Protein AF-A0A8J4SHP2-F1 (afdb_monomer_lite)

Secondary structure (DSSP, 8-state):
-HHHHHTSTT-------S-TTGGGBTTT--SPP-EEETTEEETSSBPP-EE--SB---HHHHHHHHHHHHHHT--EEE-BSS---SSTTS----THHHHHHHHHHHHHHT-EEEEE--SGGGHHHHHHH-SEEE--GGGTT-HHHHHHHHHHHHHTT-----EEE--B--S-SSSSSB--TTHHHHHHHHB-S-EEE---SS----TTSSTTTSPPHHHHHHHHHHHHHHGGGGT-B-------GGGSPP----

Structure (mmCIF, N/CA/C/O backbone):
data_AF-A0A8J4SHP2-F1
#
_entry.id   AF-A0A8J4SHP2-F1
#
loop_
_atom_site.group_PDB
_atom_site.id
_atom_site.type_symbol
_atom_site.label_atom_id
_atom_site.label_alt_id
_atom_site.label_comp_id
_atom_site.label_asym_id
_atom_site.label_entity_id
_atom_site.label_seq_id
_atom_site.pdbx_PDB_ins_code
_atom_site.Cartn_x
_atom_site.Cartn_y
_atom_site.Cartn_z
_atom_site.occupancy
_atom_site.B_iso_or_equiv
_atom_site.auth_seq_id
_atom_site.auth_comp_id
_atom_site.auth_asym_id
_atom_site.auth_atom_id
_atom_site.pdbx_PDB_model_num
ATOM 1 N N . MET A 1 1 ? -23.680 20.455 19.752 1.00 65.06 1 MET A N 1
ATOM 2 C CA . MET A 1 1 ? -24.250 19.946 21.025 1.00 65.06 1 MET A CA 1
ATOM 3 C C . MET A 1 1 ? -23.173 19.691 22.081 1.00 65.06 1 MET A C 1
ATOM 5 O O . MET A 1 1 ? -23.161 20.430 23.048 1.00 65.06 1 MET A O 1
ATOM 9 N N . ALA A 1 2 ? -22.231 18.752 21.904 1.00 71.25 2 ALA A N 1
ATOM 10 C CA . ALA A 1 2 ? -21.156 18.515 22.890 1.00 71.25 2 ALA A CA 1
ATOM 11 C C . ALA A 1 2 ? -20.274 19.753 23.165 1.00 71.25 2 ALA A C 1
ATOM 13 O O . ALA A 1 2 ? -19.937 20.036 24.306 1.00 71.25 2 ALA A O 1
ATOM 14 N N . GLU A 1 3 ? -19.956 20.521 22.125 1.00 76.19 3 GLU A N 1
ATOM 15 C CA . GLU A 1 3 ? -19.160 21.751 22.232 1.00 76.19 3 GLU A CA 1
ATOM 16 C C . GLU A 1 3 ? -19.916 22.891 22.929 1.00 76.19 3 GLU A C 1
ATOM 18 O O . GLU A 1 3 ? -19.345 23.635 23.715 1.00 76.19 3 GLU A O 1
ATOM 23 N N . HIS A 1 4 ? -21.235 22.942 22.734 1.00 81.19 4 HIS A N 1
ATOM 24 C CA . HIS A 1 4 ? -22.119 23.877 23.426 1.00 81.19 4 HIS A CA 1
ATOM 25 C C . HIS A 1 4 ? -22.242 23.526 24.920 1.00 81.19 4 HIS A C 1
ATOM 27 O O . HIS A 1 4 ? -22.173 24.404 25.769 1.00 81.19 4 HIS A O 1
ATOM 33 N N . LEU A 1 5 ? -22.336 22.230 25.250 1.00 83.62 5 LEU A N 1
ATOM 34 C CA . LEU A 1 5 ? -22.354 21.732 26.631 1.00 83.62 5 LEU A CA 1
ATOM 35 C C . LEU A 1 5 ? -21.047 22.044 27.378 1.00 83.62 5 LEU A C 1
ATOM 37 O O . LEU A 1 5 ? -21.094 22.372 28.556 1.00 83.62 5 LEU A O 1
ATOM 41 N N . ARG A 1 6 ? -19.890 22.011 26.697 1.00 83.62 6 ARG A N 1
ATOM 42 C CA . ARG A 1 6 ? -18.587 22.382 27.289 1.00 83.62 6 ARG A CA 1
ATOM 43 C C . ARG A 1 6 ? -18.481 23.856 27.677 1.00 83.62 6 ARG A C 1
ATOM 45 O O . ARG A 1 6 ? -17.674 24.194 28.531 1.00 83.62 6 ARG A O 1
ATOM 52 N N . GLN A 1 7 ? -19.263 24.728 27.045 1.00 87.50 7 GLN A N 1
ATOM 53 C CA . GLN A 1 7 ? -19.266 26.165 27.332 1.00 87.50 7 GLN A CA 1
ATOM 54 C C . GLN A 1 7 ? -20.236 26.540 28.463 1.00 87.50 7 GLN A C 1
ATOM 56 O O . GLN A 1 7 ? -20.256 27.690 28.904 1.00 87.50 7 GLN A O 1
ATOM 61 N N . MET A 1 8 ? -21.048 25.594 28.947 1.00 92.50 8 MET A N 1
ATOM 62 C CA . MET A 1 8 ? -22.001 25.851 30.021 1.00 92.50 8 MET A CA 1
ATOM 63 C C . MET A 1 8 ? -21.300 25.921 31.377 1.00 92.50 8 MET A C 1
ATOM 65 O O . MET A 1 8 ? -20.508 25.059 31.756 1.00 92.50 8 MET A O 1
ATOM 69 N N . LYS A 1 9 ? -21.645 26.952 32.147 1.00 87.62 9 LYS A N 1
ATOM 70 C CA . LYS A 1 9 ? -21.131 27.148 33.503 1.00 87.62 9 LYS A CA 1
ATOM 71 C C . LYS A 1 9 ? -21.575 25.978 34.395 1.00 87.62 9 LYS A C 1
ATOM 73 O O . LYS A 1 9 ? -22.768 25.708 34.490 1.00 87.62 9 LYS A O 1
ATOM 78 N N . GLY A 1 10 ? -20.624 25.304 35.044 1.00 89.56 10 GLY A N 1
ATOM 79 C CA . GLY A 1 10 ? -20.878 24.132 35.898 1.00 89.56 10 GLY A CA 1
ATOM 80 C C . GLY A 1 10 ? -20.627 22.776 35.230 1.00 89.56 10 GLY A C 1
ATOM 81 O O . GLY A 1 10 ? -20.752 21.750 35.892 1.00 89.56 10 GLY A O 1
ATOM 82 N N . VAL A 1 11 ? -20.244 22.752 33.950 1.00 88.81 11 VAL A N 1
ATOM 83 C CA . VAL A 1 11 ? -19.805 21.529 33.269 1.00 88.81 11 VAL A CA 1
ATOM 84 C C . VAL A 1 11 ? -18.284 21.426 33.347 1.00 88.81 11 VAL A C 1
ATOM 86 O O . VAL A 1 11 ? -17.576 22.234 32.756 1.00 88.81 11 VAL A O 1
ATOM 89 N N . GLU A 1 12 ? -17.783 20.426 34.072 1.00 86.06 12 GLU A N 1
ATOM 90 C CA . GLU A 1 12 ? -16.342 20.164 34.206 1.00 86.06 12 GLU A CA 1
ATOM 91 C C . GLU A 1 12 ? -15.775 19.430 32.980 1.00 86.06 12 GLU A C 1
ATOM 93 O O . GLU A 1 12 ? -14.703 19.772 32.485 1.00 86.06 12 GLU A O 1
ATOM 98 N N . ASN A 1 13 ? -16.503 18.440 32.445 1.00 82.69 13 ASN A N 1
ATOM 99 C CA . ASN A 1 13 ? -16.084 17.685 31.265 1.00 82.69 13 ASN A CA 1
ATOM 100 C C . ASN A 1 13 ? -17.286 17.142 30.471 1.00 82.69 13 ASN A C 1
ATOM 102 O O . ASN A 1 13 ? -18.337 16.835 31.031 1.00 82.69 13 ASN A O 1
ATOM 106 N N . VAL A 1 14 ? -17.117 16.981 29.156 1.00 81.00 14 VAL A N 1
ATOM 107 C CA . VAL A 1 14 ? -18.090 16.330 28.264 1.00 81.00 14 VAL A CA 1
ATOM 108 C C . VAL A 1 14 ? -17.386 15.216 27.502 1.00 81.00 14 VAL A C 1
ATOM 110 O O . VAL A 1 14 ? -16.550 15.482 26.627 1.00 81.00 14 VAL A O 1
ATOM 113 N N . VAL A 1 15 ? -17.773 13.976 27.807 1.00 74.38 15 VAL A N 1
ATOM 114 C CA . VAL A 1 15 ? -17.295 12.763 27.138 1.00 74.38 15 VAL A CA 1
ATOM 115 C C . VAL A 1 15 ? -18.293 12.368 26.054 1.00 74.38 15 VAL A C 1
ATOM 117 O O . VAL A 1 15 ? -19.469 12.123 26.317 1.00 74.38 15 VAL A O 1
ATOM 120 N N . LYS A 1 16 ? -17.832 12.328 24.805 1.00 65.06 16 LYS A N 1
ATOM 121 C CA . LYS A 1 16 ? -18.656 11.921 23.666 1.00 65.06 16 LYS A CA 1
ATOM 122 C C . LYS A 1 16 ? -18.621 10.393 23.563 1.00 65.06 16 LYS A C 1
ATOM 124 O O . LYS A 1 16 ? -17.573 9.833 23.276 1.00 65.06 16 LYS A O 1
ATOM 129 N N . ILE A 1 17 ? -19.759 9.737 23.796 1.00 65.31 17 ILE A N 1
ATOM 130 C CA . ILE A 1 17 ? -19.872 8.263 23.759 1.00 65.31 17 ILE A CA 1
ATOM 131 C C . ILE A 1 17 ? -19.969 7.736 22.312 1.00 65.31 17 ILE A C 1
ATOM 133 O O . ILE A 1 17 ? -19.661 6.580 22.040 1.00 65.31 17 ILE A O 1
ATOM 137 N N . SER A 1 18 ? -20.370 8.573 21.345 1.00 66.38 18 SER A N 1
ATOM 138 C CA . SER A 1 18 ? -20.497 8.139 19.951 1.00 66.38 18 SER A CA 1
ATOM 139 C C . SER A 1 18 ? -19.146 8.039 19.237 1.00 66.38 18 SER A C 1
ATOM 141 O O . SER A 1 18 ? -18.419 9.028 19.122 1.00 66.38 18 SER A O 1
ATOM 143 N N . LYS A 1 19 ? -18.855 6.854 18.682 1.00 64.75 19 LYS A N 1
ATOM 144 C CA . LYS A 1 19 ? -17.744 6.640 17.744 1.00 64.75 19 LYS A CA 1
ATOM 145 C C . LYS A 1 19 ? -17.943 7.523 16.507 1.00 64.75 19 LYS A C 1
ATOM 147 O O . LYS A 1 19 ? -19.012 7.512 15.894 1.00 64.75 19 LYS A O 1
ATOM 152 N N . SER A 1 20 ? -16.921 8.292 16.135 1.00 68.00 20 SER A N 1
ATOM 153 C CA . SER A 1 20 ? -16.926 9.163 14.948 1.00 68.00 20 SER A CA 1
ATOM 154 C C . SER A 1 20 ? -16.810 8.397 13.622 1.00 68.00 20 SER A C 1
ATOM 156 O O . SER A 1 20 ? -17.013 8.993 12.572 1.00 68.00 20 SER A O 1
ATOM 158 N N . TYR A 1 21 ? -16.535 7.090 13.666 1.00 74.81 21 TYR A N 1
ATOM 159 C CA . TYR A 1 21 ? -16.194 6.236 12.521 1.00 74.81 21 TYR A CA 1
ATOM 160 C C . TYR A 1 21 ? -17.183 5.072 12.317 1.00 74.81 21 TYR A C 1
ATOM 162 O O . TYR A 1 21 ? -16.785 3.963 11.982 1.00 74.81 21 TYR A O 1
ATOM 170 N N . LYS A 1 22 ? -18.488 5.302 12.527 1.00 79.25 22 LYS A N 1
ATOM 171 C CA . LYS A 1 22 ? -19.517 4.239 12.514 1.00 79.25 22 LYS A CA 1
ATOM 172 C C . LYS A 1 22 ? -19.428 3.288 11.315 1.00 79.25 22 LYS A C 1
ATOM 174 O O . LYS A 1 22 ? -19.451 2.087 11.528 1.00 79.25 22 LYS A O 1
ATOM 179 N N . LEU A 1 23 ? -19.300 3.819 10.097 1.00 84.12 23 LEU A N 1
ATOM 180 C CA . LEU A 1 23 ? -19.294 3.016 8.867 1.00 84.12 23 LEU A CA 1
ATOM 181 C C . LEU A 1 23 ? -18.077 2.101 8.728 1.00 84.12 23 LEU A C 1
ATOM 183 O O . LEU A 1 23 ? -18.174 1.117 8.019 1.00 84.12 23 LEU A O 1
ATOM 187 N N . ALA A 1 24 ? -16.965 2.432 9.384 1.00 85.38 24 ALA A N 1
ATOM 188 C CA . ALA A 1 24 ? -15.763 1.608 9.392 1.00 85.38 24 ALA A CA 1
ATOM 189 C C . ALA A 1 24 ? -15.688 0.703 10.634 1.00 85.38 24 ALA A C 1
ATOM 191 O O . ALA A 1 24 ? -14.736 -0.056 10.774 1.00 85.38 24 ALA A O 1
ATOM 192 N N . SER A 1 25 ? -16.625 0.820 11.581 1.00 87.06 25 SER A N 1
ATOM 193 C CA . SER A 1 25 ? -16.577 0.134 12.876 1.00 87.06 25 SER A CA 1
ATOM 194 C C . SER A 1 25 ? -17.194 -1.256 12.795 1.00 87.06 25 SER A C 1
ATOM 196 O O . SER A 1 25 ? -18.280 -1.420 12.237 1.00 87.06 25 SER A O 1
ATOM 198 N N . ARG A 1 26 ? -16.598 -2.225 13.495 1.00 89.38 26 ARG A N 1
ATOM 199 C CA . ARG A 1 26 ? -17.185 -3.568 13.637 1.00 89.38 26 ARG A CA 1
ATOM 200 C C . ARG A 1 26 ? -18.548 -3.582 14.310 1.00 89.38 26 ARG A C 1
ATOM 202 O O . ARG A 1 26 ? -19.400 -4.367 13.927 1.00 89.38 26 ARG A O 1
ATOM 209 N N . ASP A 1 27 ? -18.794 -2.665 15.247 1.00 86.69 27 ASP A N 1
ATOM 210 C CA . ASP A 1 27 ? -20.122 -2.497 15.857 1.00 86.69 27 ASP A CA 1
ATOM 211 C C . ASP A 1 27 ? -21.250 -2.326 14.819 1.00 86.69 27 ASP A C 1
ATOM 213 O O . ASP A 1 27 ? -22.395 -2.665 15.102 1.00 86.69 27 ASP A O 1
ATOM 217 N N . PHE A 1 28 ? -20.942 -1.753 13.649 1.00 83.31 28 PHE A N 1
ATOM 218 C CA . PHE A 1 28 ? -21.906 -1.528 12.572 1.00 83.31 28 PHE A CA 1
ATOM 219 C C . PHE A 1 28 ? -21.784 -2.564 11.447 1.00 83.31 28 PHE A C 1
ATOM 221 O O . PHE A 1 28 ? -22.794 -2.933 10.854 1.00 83.31 28 PHE A O 1
ATOM 228 N N . HIS A 1 29 ? -20.571 -3.047 11.178 1.00 86.81 29 HIS A N 1
ATOM 229 C CA . HIS A 1 29 ? -20.294 -4.096 10.201 1.00 86.81 29 HIS A CA 1
ATOM 230 C C . HIS A 1 29 ? -19.347 -5.142 10.821 1.00 86.81 29 HIS A C 1
ATOM 232 O O . HIS A 1 29 ? -18.129 -4.979 10.745 1.00 86.81 29 HIS A O 1
ATOM 238 N N . PRO A 1 30 ? -19.880 -6.196 11.472 1.00 91.38 30 PRO A N 1
ATOM 239 C CA . PRO A 1 30 ? -19.071 -7.130 12.263 1.00 91.38 30 PRO A CA 1
ATOM 240 C C . PRO A 1 30 ? -18.075 -7.964 11.450 1.00 91.38 30 PRO A C 1
ATOM 242 O O . PRO A 1 30 ? -16.975 -8.237 11.934 1.00 91.38 30 PRO A O 1
ATOM 245 N N . GLU A 1 31 ? -18.459 -8.341 10.230 1.00 93.69 31 GLU A N 1
ATOM 246 C CA . GLU A 1 31 ? -17.688 -9.218 9.343 1.00 93.69 31 GLU A CA 1
ATOM 247 C C . GLU A 1 31 ? -16.521 -8.489 8.682 1.00 93.69 31 GLU A C 1
ATOM 249 O O . GLU A 1 31 ? -16.626 -7.296 8.412 1.00 93.69 31 GLU A O 1
ATOM 254 N N . ASP A 1 32 ? -15.438 -9.205 8.375 1.00 94.25 32 ASP A N 1
ATOM 255 C CA . ASP A 1 32 ? -14.293 -8.654 7.642 1.00 94.25 32 ASP A CA 1
ATOM 256 C C . ASP A 1 32 ? -14.692 -8.200 6.233 1.00 94.25 32 ASP A C 1
ATOM 258 O O . ASP A 1 32 ? -15.386 -8.905 5.498 1.00 94.25 32 ASP A O 1
ATOM 262 N N . THR A 1 33 ? -14.205 -7.032 5.821 1.00 94.19 33 THR A N 1
ATOM 263 C CA . THR A 1 33 ? -14.261 -6.615 4.421 1.00 94.19 33 THR A CA 1
ATOM 264 C C . THR A 1 33 ? -13.129 -7.275 3.650 1.00 94.19 33 THR A C 1
ATOM 266 O O . THR A 1 33 ? -11.964 -7.178 4.030 1.00 94.19 33 THR A O 1
ATOM 269 N N . VAL A 1 34 ? -13.478 -7.887 2.521 1.00 95.25 34 VAL A N 1
ATOM 270 C CA . VAL A 1 34 ? -12.528 -8.365 1.516 1.00 95.25 34 VAL A CA 1
ATOM 271 C C . VAL A 1 34 ? -12.734 -7.547 0.249 1.00 95.25 34 VAL A C 1
ATOM 273 O O . VAL A 1 34 ? -13.850 -7.455 -0.261 1.00 95.25 34 VAL A O 1
ATOM 276 N N . ILE A 1 35 ? -11.664 -6.920 -0.231 1.00 95.31 35 ILE A N 1
ATOM 277 C CA . ILE A 1 35 ? -11.665 -6.089 -1.434 1.00 95.31 35 ILE A CA 1
ATOM 278 C C . ILE A 1 35 ? -11.122 -6.930 -2.588 1.00 95.31 35 ILE A C 1
ATOM 280 O O . ILE A 1 35 ? -9.922 -7.197 -2.642 1.00 95.31 35 ILE A O 1
ATOM 284 N N . SER A 1 36 ? -12.001 -7.327 -3.507 1.00 95.19 36 SER A N 1
ATOM 285 C CA . SER A 1 36 ? -11.642 -8.119 -4.688 1.00 95.19 36 SER A CA 1
ATOM 286 C C . SER A 1 36 ? -11.415 -7.222 -5.906 1.00 95.19 36 SER A C 1
ATOM 288 O O . SER A 1 36 ? -12.341 -6.555 -6.372 1.00 95.19 36 SER A O 1
ATOM 290 N N . ILE A 1 37 ? -10.199 -7.223 -6.456 1.00 95.06 37 ILE A N 1
ATOM 291 C CA . ILE A 1 37 ? -9.827 -6.440 -7.647 1.00 95.06 37 ILE A CA 1
ATOM 292 C C . ILE A 1 37 ? -9.105 -7.362 -8.628 1.00 95.06 37 ILE A C 1
ATOM 294 O O . ILE A 1 37 ? -8.053 -7.903 -8.307 1.00 95.06 37 ILE A O 1
ATOM 298 N N . LYS A 1 38 ? -9.680 -7.565 -9.822 1.00 93.25 38 LYS A N 1
ATOM 299 C CA . LYS A 1 38 ? -9.127 -8.421 -10.898 1.00 93.25 38 LYS A CA 1
ATOM 300 C C . LYS A 1 38 ? -8.595 -9.787 -10.405 1.00 93.25 38 LYS A C 1
ATOM 302 O O . LYS A 1 38 ? -7.584 -10.273 -10.893 1.00 93.25 38 LYS A O 1
ATOM 307 N N . GLY A 1 39 ? -9.283 -10.410 -9.443 1.00 91.81 39 GLY A N 1
ATOM 308 C CA . GLY A 1 39 ? -8.916 -11.723 -8.893 1.00 91.81 39 GLY A CA 1
ATOM 309 C C . GLY A 1 39 ? -7.936 -11.703 -7.712 1.00 91.81 39 GLY A C 1
ATOM 310 O O . GLY A 1 39 ? -7.591 -12.771 -7.219 1.00 91.81 39 GLY A O 1
ATOM 311 N N . VAL A 1 40 ? -7.512 -10.529 -7.237 1.00 96.12 40 VAL A N 1
ATOM 312 C CA . VAL A 1 40 ? -6.735 -10.372 -5.997 1.00 96.12 40 VAL A CA 1
ATOM 313 C C . VAL A 1 40 ? -7.671 -9.961 -4.862 1.00 96.12 40 VAL A C 1
ATOM 315 O O . VAL A 1 40 ? -8.351 -8.939 -4.967 1.00 96.12 40 VAL A O 1
ATOM 318 N N . ASP A 1 41 ? -7.662 -10.727 -3.771 1.00 96.19 41 ASP A N 1
ATOM 319 C CA . ASP A 1 41 ? -8.517 -10.514 -2.600 1.00 96.19 41 ASP A CA 1
ATOM 320 C C . ASP A 1 41 ? -7.729 -9.905 -1.430 1.00 96.19 41 ASP A C 1
ATOM 322 O O . ASP A 1 41 ? -7.016 -10.590 -0.694 1.00 96.19 41 ASP A O 1
ATOM 326 N N . ILE A 1 42 ? -7.879 -8.598 -1.215 1.00 96.94 42 ILE A N 1
ATOM 327 C CA . ILE A 1 42 ? -7.219 -7.872 -0.123 1.00 96.94 42 ILE A CA 1
ATOM 328 C C . ILE A 1 42 ? -8.081 -7.950 1.141 1.00 96.94 42 ILE A C 1
ATOM 330 O O . ILE A 1 42 ? -9.246 -7.563 1.135 1.00 96.94 42 ILE A O 1
ATOM 334 N N . GLY A 1 43 ? -7.495 -8.418 2.246 1.00 94.12 43 GLY A N 1
ATOM 335 C CA . GLY A 1 43 ? -8.193 -8.626 3.526 1.00 94.12 43 GLY A CA 1
ATOM 336 C C . GLY A 1 43 ? -8.607 -10.077 3.784 1.00 94.12 43 GLY A C 1
ATOM 337 O O . GLY A 1 43 ? -8.934 -10.421 4.917 1.00 94.12 43 GLY A O 1
ATOM 338 N N . GLY A 1 44 ? -8.514 -10.948 2.774 1.00 93.38 44 GLY A N 1
ATOM 339 C CA . GLY A 1 44 ? -8.810 -12.377 2.885 1.00 93.38 44 GLY A CA 1
ATOM 340 C C . GLY A 1 44 ? -7.734 -13.197 3.614 1.00 93.38 44 GLY A C 1
ATOM 341 O O . GLY A 1 44 ? -6.890 -12.680 4.351 1.00 93.38 44 GLY A O 1
ATOM 342 N N . LYS A 1 45 ? -7.764 -14.523 3.425 1.00 93.81 45 LYS A N 1
ATOM 343 C CA . LYS A 1 45 ? -6.742 -15.441 3.972 1.00 93.81 45 LYS A CA 1
ATOM 344 C C . LYS A 1 45 ? -5.414 -15.357 3.224 1.00 93.81 45 LYS A C 1
ATOM 346 O O . LYS A 1 45 ? -4.368 -15.603 3.822 1.00 93.81 45 LYS A O 1
ATOM 351 N N . GLU A 1 46 ? -5.459 -15.023 1.941 1.00 95.19 46 GLU A N 1
ATOM 352 C CA . GLU A 1 46 ? -4.267 -14.841 1.130 1.00 95.19 46 GLU A CA 1
ATOM 353 C C . GLU A 1 46 ? -3.573 -13.520 1.477 1.00 95.19 46 GLU A C 1
ATOM 355 O O . GLU A 1 46 ? -4.208 -12.471 1.592 1.00 95.19 46 GLU A O 1
ATOM 360 N N . LEU A 1 47 ? -2.263 -13.584 1.704 1.00 95.94 47 LEU A N 1
ATOM 361 C CA . LEU A 1 47 ? -1.433 -12.411 1.910 1.00 95.94 47 LEU A CA 1
ATOM 362 C C . LEU A 1 47 ? -1.210 -11.723 0.560 1.00 95.94 47 LEU A C 1
ATOM 364 O O . LEU A 1 47 ? -0.720 -12.338 -0.387 1.00 95.94 47 LEU A O 1
ATOM 368 N N . VAL A 1 48 ? -1.538 -10.436 0.496 1.00 97.62 48 VAL A N 1
ATOM 369 C CA . VAL A 1 48 ? -1.272 -9.594 -0.672 1.00 97.62 48 VAL A CA 1
ATOM 370 C C . VAL A 1 48 ? -0.020 -8.777 -0.413 1.00 97.62 48 VAL A C 1
ATOM 372 O O . VAL A 1 48 ? 0.046 -8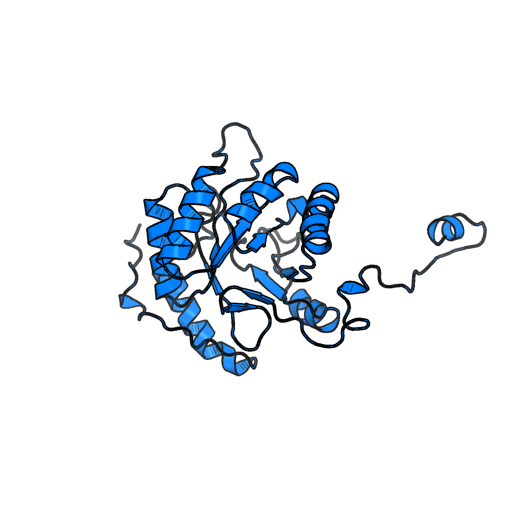.040 0.572 1.00 97.62 48 VAL A O 1
ATOM 375 N N . VAL A 1 49 ? 0.963 -8.898 -1.303 1.00 97.69 49 VAL A N 1
ATOM 376 C CA . VAL A 1 49 ? 2.212 -8.142 -1.230 1.00 97.69 49 VAL A CA 1
ATOM 377 C C . VAL A 1 49 ? 2.279 -7.148 -2.382 1.00 97.69 49 VAL A C 1
ATOM 379 O O . VAL A 1 49 ? 2.038 -7.485 -3.545 1.00 97.69 49 VAL A O 1
ATOM 382 N N . MET A 1 50 ? 2.607 -5.906 -2.031 1.00 97.56 50 MET A N 1
ATOM 383 C CA . MET A 1 50 ? 2.735 -4.787 -2.958 1.00 97.56 50 MET A CA 1
ATOM 384 C C . MET A 1 50 ? 4.209 -4.396 -3.048 1.00 97.56 50 MET A C 1
ATOM 386 O O . MET A 1 50 ? 4.846 -4.165 -2.021 1.00 97.56 50 MET A O 1
ATOM 390 N N . GLY A 1 51 ? 4.754 -4.328 -4.258 1.00 95.94 51 GLY A N 1
ATOM 391 C CA . GLY A 1 51 ? 6.154 -3.987 -4.501 1.00 95.94 51 GLY A CA 1
ATOM 392 C C . GLY A 1 51 ? 6.292 -3.027 -5.674 1.00 95.94 51 GLY A C 1
ATOM 393 O O . GLY A 1 51 ? 5.430 -2.969 -6.545 1.00 95.94 51 GLY A O 1
ATOM 394 N N . GLY A 1 52 ? 7.369 -2.253 -5.703 1.00 94.38 52 GLY A N 1
ATOM 395 C CA . GLY A 1 52 ? 7.665 -1.355 -6.815 1.00 94.38 52 GLY A CA 1
ATOM 396 C C . GLY A 1 52 ? 8.451 -0.120 -6.386 1.00 94.38 52 GLY A C 1
ATOM 397 O O . GLY A 1 52 ? 8.748 0.042 -5.197 1.00 94.38 52 GLY A O 1
ATOM 398 N N . PRO A 1 53 ? 8.845 0.742 -7.336 1.00 91.38 53 PRO A N 1
ATOM 399 C CA . PRO A 1 53 ? 9.749 1.835 -7.036 1.00 91.38 53 PRO A CA 1
ATOM 400 C C . PRO A 1 53 ? 9.071 2.943 -6.232 1.00 91.38 53 PRO A C 1
ATOM 402 O O . PRO A 1 53 ? 7.848 3.121 -6.216 1.00 91.38 53 PRO A O 1
ATOM 405 N N . CYS A 1 54 ? 9.906 3.773 -5.610 1.00 86.31 54 CYS A N 1
ATOM 406 C CA . CYS A 1 54 ? 9.442 5.007 -5.006 1.00 86.31 54 CYS A CA 1
ATOM 407 C C . CYS A 1 54 ? 8.801 5.925 -6.056 1.00 86.31 54 CYS A C 1
ATOM 409 O O . CYS A 1 54 ? 7.669 6.378 -5.866 1.00 86.31 54 CYS A O 1
ATOM 411 N N . ALA A 1 55 ? 9.492 6.186 -7.164 1.00 88.06 55 ALA A N 1
ATOM 412 C CA . ALA A 1 55 ? 9.016 7.014 -8.265 1.00 88.06 55 ALA A CA 1
ATOM 413 C C . ALA A 1 55 ? 9.042 6.237 -9.584 1.00 88.06 55 ALA A C 1
ATOM 415 O O . ALA A 1 55 ? 9.935 5.420 -9.805 1.00 88.06 55 ALA A O 1
ATOM 416 N N . VAL A 1 56 ? 8.078 6.524 -10.458 1.00 90.50 56 VAL A N 1
ATOM 417 C CA . VAL A 1 56 ? 8.113 6.054 -11.848 1.00 90.50 56 VAL A CA 1
ATOM 418 C C . VAL A 1 56 ? 8.975 7.020 -12.655 1.00 90.50 56 VAL A C 1
ATOM 420 O O . VAL A 1 56 ? 8.633 8.198 -12.788 1.00 90.50 56 VAL A O 1
ATOM 423 N N . GLU A 1 57 ? 10.098 6.529 -13.171 1.00 87.44 57 GLU A N 1
ATOM 424 C CA . GLU A 1 57 ? 11.110 7.351 -13.846 1.00 87.44 57 GLU A CA 1
ATOM 425 C C . GLU A 1 57 ? 11.159 7.104 -15.355 1.00 87.44 57 GLU A C 1
ATOM 427 O O . GLU A 1 57 ? 11.405 8.035 -16.119 1.00 87.44 57 GLU A O 1
ATOM 432 N N . SER A 1 58 ? 10.914 5.869 -15.802 1.00 92.00 58 SER A N 1
ATOM 433 C CA . SER A 1 58 ? 10.845 5.528 -17.226 1.00 92.00 58 SER A CA 1
ATOM 434 C C . SER A 1 58 ? 10.044 4.251 -17.476 1.00 92.00 58 SER A C 1
ATOM 436 O O . SER A 1 58 ? 9.894 3.418 -16.580 1.00 92.00 58 SER A O 1
ATOM 438 N N . ALA A 1 59 ? 9.598 4.062 -18.722 1.00 94.81 59 ALA A N 1
ATOM 439 C CA . ALA A 1 59 ? 8.883 2.860 -19.147 1.00 94.81 59 ALA A CA 1
ATOM 440 C C . ALA A 1 59 ? 9.726 1.586 -18.956 1.00 94.81 59 ALA A C 1
ATOM 442 O O . ALA A 1 59 ? 9.215 0.578 -18.483 1.00 94.81 59 ALA A O 1
ATOM 443 N N . ALA A 1 60 ? 11.026 1.645 -19.269 1.00 94.88 60 ALA A N 1
ATOM 444 C CA . ALA A 1 60 ? 11.930 0.507 -19.104 1.00 94.88 60 ALA A CA 1
ATOM 445 C C . ALA A 1 60 ? 12.095 0.121 -17.625 1.00 94.88 60 ALA A C 1
ATOM 447 O O . ALA A 1 60 ? 11.990 -1.052 -17.282 1.00 94.88 60 ALA A O 1
ATOM 448 N N . GLN A 1 61 ? 12.281 1.117 -16.751 1.00 94.12 61 GLN A N 1
ATOM 449 C CA . GLN A 1 61 ? 12.439 0.908 -15.310 1.00 94.12 61 GLN A CA 1
ATOM 450 C C . GLN A 1 61 ? 11.191 0.260 -14.696 1.00 94.12 61 GLN A C 1
ATOM 452 O O . GLN A 1 61 ? 11.302 -0.728 -13.973 1.00 94.12 61 GLN A O 1
ATOM 457 N N . ILE A 1 62 ? 9.998 0.797 -14.967 1.00 96.12 62 ILE A N 1
ATOM 458 C CA . ILE A 1 62 ? 8.774 0.269 -14.354 1.00 96.12 62 ILE A CA 1
ATOM 459 C C . ILE A 1 62 ? 8.380 -1.099 -14.923 1.00 96.12 62 ILE A C 1
ATOM 461 O O . ILE A 1 62 ? 7.892 -1.939 -14.171 1.00 96.12 62 ILE A O 1
ATOM 465 N N . ASP A 1 63 ? 8.635 -1.354 -16.210 1.00 98.12 63 ASP A N 1
ATOM 466 C CA . ASP A 1 63 ? 8.402 -2.657 -16.842 1.00 98.12 63 ASP A CA 1
ATOM 467 C C . ASP A 1 63 ? 9.314 -3.748 -16.269 1.00 98.12 63 ASP A C 1
ATOM 469 O O . ASP A 1 63 ? 8.843 -4.842 -15.952 1.00 98.12 63 ASP A O 1
ATOM 473 N N . GLU A 1 64 ? 10.601 -3.445 -16.085 1.00 96.00 64 GLU A N 1
ATOM 474 C CA . GLU A 1 64 ? 11.554 -4.358 -15.451 1.00 96.00 64 GLU A CA 1
ATOM 475 C C . GLU A 1 64 ? 11.128 -4.677 -14.013 1.00 96.00 64 GLU A C 1
ATOM 477 O O . GLU A 1 64 ? 11.018 -5.847 -13.638 1.00 96.00 64 GLU A O 1
ATOM 482 N N . ILE A 1 65 ? 10.812 -3.649 -13.217 1.00 95.88 65 ILE A N 1
ATOM 483 C CA . ILE A 1 65 ? 10.390 -3.839 -11.825 1.00 95.88 65 ILE A CA 1
ATOM 484 C C . ILE A 1 65 ? 9.074 -4.616 -11.743 1.00 95.88 65 ILE A C 1
ATOM 486 O O . ILE A 1 65 ? 8.947 -5.486 -10.885 1.00 95.88 65 ILE A O 1
ATOM 490 N N . ALA A 1 66 ? 8.111 -4.365 -12.631 1.00 98.19 66 ALA A N 1
ATOM 491 C CA . ALA A 1 66 ? 6.868 -5.130 -12.687 1.00 98.19 66 ALA A CA 1
ATOM 492 C C . ALA A 1 66 ? 7.130 -6.624 -12.934 1.00 98.19 66 ALA A C 1
ATOM 494 O O . ALA A 1 66 ? 6.591 -7.470 -12.218 1.00 98.19 66 ALA A O 1
ATOM 495 N N . GLY A 1 67 ? 8.023 -6.949 -13.873 1.00 97.94 67 GLY A N 1
ATOM 496 C CA . GLY A 1 67 ? 8.449 -8.327 -14.112 1.00 97.94 67 GLY A CA 1
ATOM 497 C C . GLY A 1 67 ? 9.074 -8.972 -12.874 1.00 97.94 67 GLY A C 1
ATOM 498 O O . GLY A 1 67 ? 8.734 -10.103 -12.529 1.00 97.94 67 GLY A O 1
ATOM 499 N N . LEU A 1 68 ? 9.934 -8.242 -12.158 1.00 96.94 68 LEU A N 1
ATOM 500 C CA . LEU A 1 68 ? 10.579 -8.722 -10.931 1.00 96.94 68 LEU A CA 1
ATOM 501 C C . LEU A 1 68 ? 9.582 -8.904 -9.777 1.00 96.94 68 LEU A C 1
ATOM 503 O O . LEU A 1 68 ? 9.630 -9.920 -9.086 1.00 96.94 68 LEU A O 1
ATOM 507 N N . VAL A 1 69 ? 8.643 -7.972 -9.590 1.00 97.56 69 VAL A N 1
ATOM 508 C CA . VAL A 1 69 ? 7.581 -8.077 -8.574 1.00 97.56 69 VAL A CA 1
ATOM 509 C C . VAL A 1 69 ? 6.719 -9.310 -8.833 1.00 97.56 69 VAL A C 1
ATOM 511 O O . VAL A 1 69 ? 6.503 -10.099 -7.911 1.00 97.56 69 VAL A O 1
ATOM 514 N N . LYS A 1 70 ? 6.283 -9.525 -10.082 1.00 97.94 70 LYS A N 1
ATOM 515 C CA . LYS A 1 70 ? 5.505 -10.713 -10.460 1.00 97.94 70 LYS A CA 1
ATOM 516 C C . LYS A 1 70 ? 6.312 -11.993 -10.269 1.00 97.94 70 LYS A C 1
ATOM 518 O O . LYS A 1 70 ? 5.800 -12.946 -9.691 1.00 97.94 70 LYS A O 1
ATOM 523 N N . ALA A 1 71 ? 7.572 -12.013 -10.707 1.00 97.69 71 ALA A N 1
ATOM 524 C CA . ALA A 1 71 ? 8.455 -13.168 -10.557 1.00 97.69 71 ALA A CA 1
ATOM 525 C C . ALA A 1 71 ? 8.695 -13.532 -9.086 1.00 97.69 71 ALA A C 1
ATOM 527 O O . ALA A 1 71 ? 8.841 -14.710 -8.774 1.00 97.69 71 ALA A O 1
ATOM 528 N N . ALA A 1 72 ? 8.720 -12.554 -8.178 1.00 97.25 72 ALA A N 1
ATOM 529 C CA . ALA A 1 72 ? 8.867 -12.793 -6.743 1.00 97.25 72 ALA A CA 1
ATOM 530 C C . ALA A 1 72 ? 7.563 -13.265 -6.071 1.00 97.25 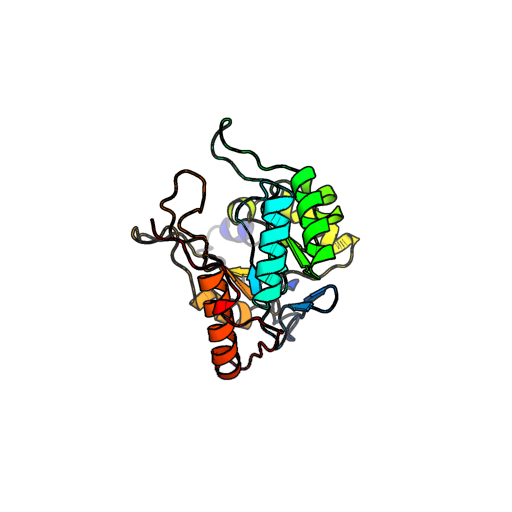72 ALA A C 1
ATOM 532 O O . ALA A 1 72 ? 7.599 -13.701 -4.924 1.00 97.25 72 ALA A O 1
ATOM 533 N N . GLY A 1 73 ? 6.423 -13.199 -6.767 1.00 97.12 73 GLY A N 1
ATOM 534 C CA . GLY A 1 73 ? 5.108 -13.577 -6.247 1.00 97.12 73 GLY A CA 1
ATOM 535 C C . GLY A 1 73 ? 4.283 -12.422 -5.681 1.00 97.12 73 GLY A C 1
ATOM 536 O O . GLY A 1 73 ? 3.285 -12.681 -5.009 1.00 97.12 73 GLY A O 1
ATOM 537 N N . GLY A 1 74 ? 4.684 -11.170 -5.918 1.00 97.62 74 GLY A N 1
ATOM 538 C CA . GLY A 1 74 ? 3.870 -10.000 -5.597 1.00 97.62 74 GLY A CA 1
ATOM 539 C C . GLY A 1 74 ? 2.666 -9.877 -6.532 1.00 97.62 74 GLY A C 1
ATOM 540 O O . GLY A 1 74 ? 2.698 -10.343 -7.672 1.00 97.62 74 GLY A O 1
ATOM 541 N N . GLN A 1 75 ? 1.596 -9.245 -6.048 1.00 98.25 75 GLN A N 1
ATOM 542 C CA . GLN A 1 75 ? 0.330 -9.112 -6.785 1.00 98.25 75 GLN A CA 1
ATOM 543 C C . GLN A 1 75 ? 0.017 -7.667 -7.195 1.00 98.25 75 GLN A C 1
ATOM 545 O O . GLN A 1 75 ? -0.821 -7.435 -8.068 1.00 98.25 75 GLN A O 1
ATOM 550 N N . VAL A 1 76 ? 0.682 -6.691 -6.572 1.00 98.62 76 VAL A N 1
ATOM 551 C CA . VAL A 1 76 ? 0.435 -5.265 -6.807 1.00 98.62 76 VAL A CA 1
ATOM 552 C C . VAL A 1 76 ? 1.749 -4.548 -7.102 1.00 98.62 76 VAL A C 1
ATOM 554 O O . VAL A 1 76 ? 2.691 -4.607 -6.310 1.00 98.62 76 VAL A O 1
ATOM 557 N N . LEU A 1 77 ? 1.786 -3.836 -8.224 1.00 98.50 77 LEU A N 1
ATOM 558 C CA . LEU A 1 77 ? 2.829 -2.902 -8.611 1.00 98.50 77 LEU A CA 1
ATOM 559 C C . LEU A 1 77 ? 2.537 -1.519 -8.023 1.00 98.50 77 LEU A C 1
ATOM 561 O O . LEU A 1 77 ? 1.571 -0.853 -8.401 1.00 98.50 77 LEU A O 1
ATOM 565 N N . ARG A 1 78 ? 3.398 -1.060 -7.120 1.00 97.19 78 ARG A N 1
ATOM 566 C CA . ARG A 1 78 ? 3.340 0.292 -6.561 1.00 97.19 78 ARG A CA 1
ATOM 567 C C . ARG A 1 78 ? 4.287 1.224 -7.301 1.00 97.19 78 ARG A C 1
ATOM 569 O O . ARG A 1 78 ? 5.451 0.892 -7.480 1.00 97.19 78 ARG A O 1
ATOM 576 N N . GLY A 1 79 ? 3.840 2.434 -7.623 1.00 92.62 79 GLY A N 1
ATOM 577 C CA . GLY A 1 79 ? 4.708 3.468 -8.188 1.00 92.62 79 GLY A CA 1
ATOM 578 C C . GLY A 1 79 ? 4.197 4.878 -7.915 1.00 92.62 79 GLY A C 1
ATOM 579 O O . GLY A 1 79 ? 3.002 5.146 -7.984 1.00 92.62 79 GLY A O 1
ATOM 580 N N . GLY A 1 80 ? 5.097 5.806 -7.586 1.00 89.62 80 GLY A N 1
ATOM 581 C CA . GLY A 1 80 ? 4.751 7.221 -7.452 1.00 89.62 80 GLY A CA 1
ATOM 582 C C . GLY A 1 80 ? 4.855 7.954 -8.787 1.00 89.62 80 GLY A C 1
ATOM 583 O O . GLY A 1 80 ? 5.957 8.359 -9.160 1.00 89.62 80 GLY A O 1
ATOM 584 N N . ALA A 1 81 ? 3.730 8.160 -9.475 1.00 88.12 81 ALA A N 1
ATOM 585 C CA . ALA A 1 81 ? 3.670 8.991 -10.686 1.00 88.12 81 ALA A CA 1
ATOM 586 C C . ALA A 1 81 ? 3.777 10.495 -10.368 1.00 88.12 81 ALA A C 1
ATOM 588 O O . ALA A 1 81 ? 4.386 11.268 -11.108 1.00 88.12 81 ALA A O 1
ATOM 589 N N . PHE A 1 82 ? 3.242 10.890 -9.212 1.00 85.12 82 PHE A N 1
ATOM 590 C CA . PHE A 1 82 ? 3.317 12.241 -8.669 1.00 85.12 82 PHE A CA 1
ATOM 591 C C . PHE A 1 82 ? 4.101 12.232 -7.354 1.00 85.12 82 PHE A C 1
ATOM 593 O O . PHE A 1 82 ? 3.925 11.327 -6.533 1.00 85.12 82 PHE A O 1
ATOM 600 N N . LYS A 1 83 ? 4.974 13.225 -7.133 1.00 73.75 83 LYS A N 1
ATOM 601 C CA . LYS A 1 83 ? 5.775 13.311 -5.902 1.00 73.75 83 LYS A CA 1
ATOM 602 C C . LYS A 1 83 ? 5.526 14.596 -5.110 1.00 73.75 83 LYS A C 1
ATOM 604 O O . LYS A 1 83 ? 5.676 15.682 -5.666 1.00 73.75 83 LYS A O 1
ATOM 609 N N . PRO A 1 84 ? 5.241 14.512 -3.793 1.00 62.16 84 PRO A N 1
ATOM 610 C CA . PRO A 1 84 ? 5.087 15.697 -2.962 1.00 62.16 84 PRO A CA 1
ATOM 611 C C . PRO A 1 84 ? 6.484 16.234 -2.642 1.00 62.16 84 PRO A C 1
ATOM 613 O O . PRO A 1 84 ? 7.239 15.600 -1.902 1.00 62.16 84 PRO A O 1
ATOM 616 N N . ARG A 1 85 ? 6.876 17.373 -3.224 1.00 62.97 85 ARG A N 1
ATOM 617 C CA . ARG A 1 85 ? 8.225 17.931 -3.028 1.00 62.97 85 ARG A CA 1
ATOM 618 C C . ARG A 1 85 ? 8.217 19.120 -2.072 1.00 62.97 85 ARG A C 1
ATOM 620 O O . ARG A 1 85 ? 7.325 19.957 -2.082 1.00 62.97 85 ARG A O 1
ATOM 627 N N . THR A 1 86 ? 9.269 19.198 -1.265 1.00 53.50 86 THR A N 1
ATOM 628 C CA . THR A 1 86 ? 9.570 20.301 -0.340 1.00 53.50 86 THR A CA 1
ATOM 629 C C . THR A 1 86 ? 10.230 21.508 -1.022 1.00 53.50 86 THR A C 1
ATOM 631 O O . THR A 1 86 ? 10.414 22.530 -0.370 1.00 53.50 86 THR A O 1
ATOM 634 N N . GLY A 1 87 ? 10.570 21.426 -2.317 1.00 49.56 87 GLY A N 1
ATOM 635 C CA . GLY A 1 87 ? 11.152 22.535 -3.082 1.00 49.56 87 GLY A 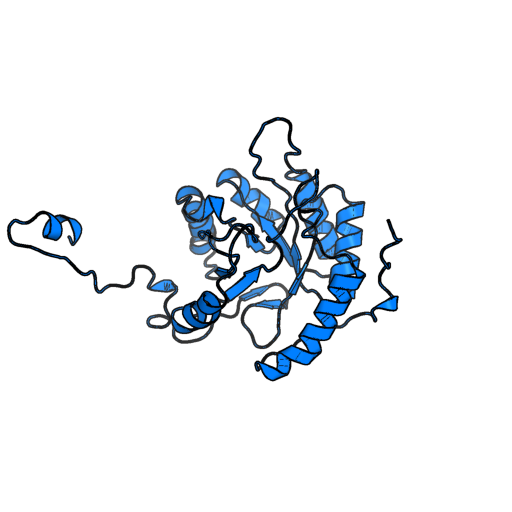CA 1
ATOM 636 C C . GLY A 1 87 ? 10.994 22.392 -4.608 1.00 49.56 87 GLY A C 1
ATOM 637 O O . GLY A 1 87 ? 10.811 21.276 -5.098 1.00 49.56 87 GLY A O 1
ATOM 638 N N . PRO A 1 88 ? 11.081 23.499 -5.371 1.00 59.19 88 PRO A N 1
ATOM 639 C CA . PRO A 1 88 ? 10.732 23.548 -6.800 1.00 59.19 88 PRO A CA 1
ATOM 640 C C . PRO A 1 88 ? 11.727 22.844 -7.741 1.00 59.19 88 PRO A C 1
ATOM 642 O O . PRO A 1 88 ? 11.341 22.420 -8.822 1.00 59.19 88 PRO A O 1
ATOM 645 N N . TYR A 1 89 ? 12.990 22.669 -7.340 1.00 60.06 89 TYR A N 1
ATOM 646 C CA . TYR A 1 89 ? 14.053 22.081 -8.185 1.00 60.06 89 TYR A CA 1
ATOM 647 C C . TYR A 1 89 ? 14.165 20.556 -8.096 1.00 60.06 89 TYR A C 1
ATOM 649 O O . TYR A 1 89 ? 15.048 19.933 -8.674 1.00 60.06 89 TYR A O 1
ATOM 657 N N . SER A 1 90 ? 13.296 19.951 -7.302 1.00 58.41 90 SER A N 1
ATOM 658 C CA . SER A 1 90 ? 13.222 18.513 -7.126 1.00 58.41 90 SER A CA 1
ATOM 659 C C . SER A 1 90 ? 12.488 17.834 -8.290 1.00 58.41 90 SER A C 1
ATOM 661 O O . SER A 1 90 ? 11.583 18.432 -8.863 1.00 58.41 90 SER A O 1
ATOM 663 N N . PHE A 1 91 ? 12.794 16.564 -8.586 1.00 59.00 91 PHE A N 1
ATOM 664 C CA . PHE A 1 91 ? 12.016 15.767 -9.546 1.00 59.00 91 PHE A CA 1
ATOM 665 C C . PHE A 1 91 ? 10.528 15.720 -9.152 1.00 59.00 91 PHE A C 1
ATOM 667 O O . PHE A 1 91 ? 10.180 15.297 -8.048 1.00 59.00 91 PHE A O 1
ATOM 674 N N . GLN A 1 92 ? 9.639 16.169 -10.033 1.00 61.56 92 GLN A N 1
ATOM 675 C CA . GLN A 1 92 ? 8.214 16.333 -9.710 1.00 61.56 92 GLN A CA 1
ATOM 676 C C . GLN A 1 92 ? 7.393 15.043 -9.905 1.00 61.56 92 GLN A C 1
ATOM 678 O O . GLN A 1 92 ? 6.220 14.989 -9.533 1.00 61.56 92 GLN A O 1
ATOM 683 N N . GLY A 1 93 ? 8.026 13.986 -10.423 1.00 65.69 93 GLY A N 1
ATOM 684 C CA . GLY A 1 93 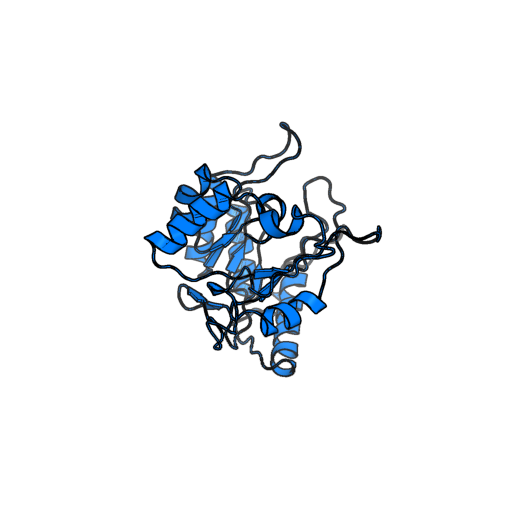? 7.332 12.837 -10.997 1.00 65.69 93 GLY A CA 1
ATOM 685 C C . GLY A 1 93 ? 7.130 13.016 -12.503 1.00 65.69 93 GLY A C 1
ATOM 686 O O . GLY A 1 93 ? 7.205 14.129 -13.024 1.00 65.69 93 GLY A O 1
ATOM 687 N N . THR A 1 94 ? 6.889 11.910 -13.197 1.00 81.75 94 THR A N 1
ATOM 688 C CA . THR A 1 94 ? 6.540 11.864 -14.630 1.00 81.75 94 THR A CA 1
ATOM 689 C C . THR A 1 94 ? 5.075 12.246 -14.886 1.00 81.75 94 THR A C 1
ATOM 691 O O . THR A 1 94 ? 4.666 12.420 -16.032 1.00 81.75 94 THR A O 1
ATOM 694 N N . GLY A 1 95 ? 4.270 12.413 -13.829 1.00 88.19 95 GLY A N 1
ATOM 695 C CA . GLY A 1 95 ? 2.871 12.817 -13.924 1.00 88.19 95 GLY A CA 1
ATOM 696 C C . GLY A 1 95 ? 2.029 11.775 -14.656 1.00 88.19 95 GLY A C 1
ATOM 697 O O . GLY A 1 95 ? 2.157 10.578 -14.409 1.00 88.19 95 GLY A O 1
ATOM 698 N N . VAL A 1 96 ? 1.174 12.226 -15.576 1.00 93.38 96 VAL A N 1
ATOM 699 C CA . VAL A 1 96 ? 0.277 11.343 -16.344 1.00 93.38 96 VAL A CA 1
ATOM 700 C C . VAL A 1 96 ? 1.050 10.316 -17.174 1.00 93.38 96 VAL A C 1
ATOM 702 O O . VAL A 1 96 ? 0.625 9.171 -17.269 1.00 93.38 96 VAL A O 1
ATOM 705 N N . GLU A 1 97 ? 2.218 10.676 -17.709 1.00 93.38 97 GLU A N 1
ATOM 706 C CA . GLU A 1 97 ? 3.051 9.727 -18.456 1.00 93.38 97 GLU A CA 1
ATOM 707 C C . GLU A 1 97 ? 3.485 8.554 -17.564 1.00 93.38 97 GLU A C 1
ATOM 709 O O . GLU A 1 97 ? 3.395 7.399 -17.968 1.00 93.38 97 GLU A O 1
ATOM 714 N N . GLY A 1 98 ? 3.838 8.830 -16.305 1.00 94.88 98 GLY A N 1
ATOM 715 C CA . GLY A 1 98 ? 4.152 7.799 -15.315 1.00 94.88 98 GLY A CA 1
ATOM 716 C C . GLY A 1 98 ? 2.975 6.884 -14.988 1.00 94.88 98 GLY A C 1
ATOM 717 O O . GLY A 1 98 ? 3.168 5.683 -14.806 1.00 94.88 98 GLY A O 1
ATOM 718 N N . LEU A 1 99 ? 1.755 7.432 -14.942 1.00 96.75 99 LEU A N 1
ATOM 719 C CA . LEU A 1 99 ? 0.536 6.635 -14.772 1.00 96.75 99 LEU A CA 1
ATOM 720 C C . LEU A 1 99 ? 0.331 5.670 -15.944 1.00 96.75 99 LEU A C 1
ATOM 722 O O . LEU A 1 99 ? 0.064 4.492 -15.715 1.00 96.75 99 LEU A O 1
ATOM 726 N N . ILE A 1 100 ? 0.501 6.155 -17.178 1.00 97.94 100 ILE A N 1
ATOM 727 C CA . ILE A 1 100 ? 0.374 5.348 -18.400 1.00 97.94 100 ILE A CA 1
ATOM 728 C C . ILE A 1 100 ? 1.407 4.218 -18.391 1.00 97.94 100 ILE A C 1
ATOM 730 O O . ILE A 1 100 ? 1.034 3.052 -18.517 1.00 97.94 100 ILE A O 1
ATOM 734 N N . MET A 1 101 ? 2.685 4.538 -18.155 1.00 97.88 101 MET A N 1
ATOM 735 C CA . MET A 1 101 ? 3.764 3.543 -18.097 1.00 97.88 101 MET A CA 1
ATOM 736 C C . MET A 1 101 ? 3.483 2.457 -17.045 1.00 97.88 101 MET A C 1
ATOM 738 O O . MET A 1 101 ? 3.683 1.269 -17.294 1.00 97.88 101 MET A O 1
ATOM 742 N N . MET A 1 102 ? 2.999 2.855 -15.864 1.00 97.69 102 MET A N 1
ATOM 743 C CA . MET A 1 102 ? 2.670 1.924 -14.785 1.00 97.69 102 MET A CA 1
ATOM 744 C C . MET A 1 102 ? 1.460 1.045 -15.132 1.00 97.69 102 MET A C 1
ATOM 746 O O . MET A 1 102 ? 1.485 -0.151 -14.848 1.00 97.69 102 MET A O 1
ATOM 750 N N . ALA A 1 103 ? 0.424 1.602 -15.765 1.00 98.12 103 ALA A N 1
ATOM 751 C CA . ALA A 1 103 ? -0.748 0.849 -16.214 1.00 98.12 103 ALA A CA 1
ATOM 752 C C . ALA A 1 103 ? -0.386 -0.191 -17.287 1.00 98.12 103 ALA A C 1
ATOM 754 O O . ALA A 1 103 ? -0.842 -1.336 -17.227 1.00 98.12 103 ALA A O 1
ATOM 755 N N . GLU A 1 104 ? 0.466 0.181 -18.244 1.00 98.44 104 GLU A N 1
ATOM 756 C CA . GLU A 1 104 ? 0.977 -0.723 -19.278 1.00 98.44 104 GLU A CA 1
ATOM 757 C C . GLU A 1 104 ? 1.808 -1.861 -18.678 1.00 98.44 104 GLU A C 1
ATOM 759 O O . GLU A 1 104 ? 1.570 -3.028 -19.004 1.00 98.44 104 GLU A O 1
ATOM 764 N N . ALA A 1 105 ? 2.723 -1.545 -17.756 1.00 98.44 105 ALA A N 1
ATOM 765 C CA . ALA A 1 105 ? 3.531 -2.538 -17.052 1.00 98.44 105 ALA A CA 1
ATOM 766 C C . ALA A 1 105 ? 2.663 -3.485 -16.205 1.00 98.44 105 ALA A C 1
ATOM 768 O O . ALA A 1 105 ? 2.796 -4.705 -16.310 1.00 98.44 105 ALA A O 1
ATOM 769 N N . GLY A 1 106 ? 1.719 -2.948 -15.424 1.00 98.31 106 GLY A N 1
ATOM 770 C CA . GLY A 1 106 ? 0.790 -3.750 -14.622 1.00 98.31 106 GLY A CA 1
ATOM 771 C C . GLY A 1 106 ? -0.034 -4.709 -15.481 1.00 98.31 106 GLY A C 1
ATOM 772 O O . GLY A 1 106 ? -0.094 -5.905 -15.204 1.00 98.31 106 GLY A O 1
ATOM 773 N N . LYS A 1 107 ? -0.581 -4.224 -16.602 1.00 98.38 107 LYS A N 1
ATOM 774 C CA . LYS A 1 107 ? -1.313 -5.063 -17.562 1.00 98.38 107 LYS A CA 1
ATOM 775 C C . LYS A 1 107 ? -0.432 -6.150 -18.180 1.00 98.38 107 LYS A C 1
ATOM 777 O O . LYS A 1 107 ? -0.883 -7.283 -18.321 1.00 98.38 107 LYS A O 1
ATOM 782 N N . LYS A 1 108 ? 0.794 -5.811 -18.582 1.00 98.56 108 LYS A N 1
ATOM 783 C CA . LYS A 1 108 ? 1.722 -6.745 -19.236 1.00 98.56 108 LYS A CA 1
ATOM 784 C C . LYS A 1 108 ? 2.138 -7.894 -18.316 1.00 98.56 108 LYS A C 1
ATOM 786 O O . LYS A 1 108 ? 2.267 -9.018 -18.794 1.00 98.56 108 LYS A O 1
ATOM 791 N N . HIS A 1 109 ? 2.327 -7.618 -17.026 1.00 98.19 109 HIS A N 1
ATOM 792 C CA . HIS A 1 109 ? 2.808 -8.597 -16.040 1.00 98.19 109 HIS A CA 1
ATOM 793 C C . HIS A 1 109 ? 1.711 -9.164 -15.136 1.00 98.19 109 HIS A C 1
ATOM 795 O O . HIS A 1 109 ? 2.019 -9.908 -14.207 1.00 98.19 109 HIS A O 1
ATOM 801 N N . ASP A 1 110 ? 0.442 -8.856 -15.417 1.00 97.44 110 ASP A N 1
ATOM 802 C CA . ASP A 1 110 ? -0.706 -9.320 -14.630 1.00 97.44 110 ASP A CA 1
ATOM 803 C C . ASP A 1 110 ? -0.580 -8.924 -13.143 1.00 97.44 110 ASP A C 1
ATOM 805 O O . ASP A 1 110 ? -0.567 -9.757 -12.231 1.00 97.44 110 ASP A O 1
ATOM 809 N N . LEU A 1 111 ? -0.406 -7.620 -12.917 1.00 98.50 111 LEU A N 1
ATOM 810 C CA . LEU A 1 111 ? -0.329 -6.979 -11.607 1.00 98.50 111 LEU A CA 1
ATOM 811 C C . LEU A 1 111 ? -1.384 -5.879 -11.502 1.00 98.50 111 LEU A C 1
ATOM 813 O O . LEU A 1 111 ? -1.618 -5.130 -12.454 1.00 98.50 111 LEU A O 1
ATOM 817 N N . LEU A 1 112 ? -1.968 -5.738 -10.313 1.00 98.62 112 LEU A N 1
ATOM 818 C CA . LEU A 1 112 ? -2.709 -4.526 -9.968 1.00 98.62 112 LEU A CA 1
ATOM 819 C C . LEU A 1 112 ? -1.758 -3.337 -9.864 1.00 98.62 112 LEU A C 1
ATOM 821 O O . LEU A 1 112 ? -0.593 -3.517 -9.519 1.00 98.62 112 LEU A O 1
ATOM 825 N N . THR A 1 113 ? -2.246 -2.120 -10.075 1.00 98.44 113 THR A N 1
ATOM 826 C CA . THR A 1 113 ? -1.441 -0.901 -9.897 1.00 98.44 113 THR A CA 1
ATOM 827 C C . THR A 1 113 ? -1.926 -0.041 -8.731 1.00 98.44 113 THR A C 1
ATOM 829 O O . THR A 1 113 ? -3.124 0.161 -8.536 1.00 98.44 113 THR A O 1
ATOM 832 N N . ILE A 1 114 ? -0.987 0.504 -7.953 1.00 98.06 114 ILE A N 1
ATOM 833 C CA . ILE A 1 114 ? -1.268 1.461 -6.873 1.00 98.06 114 ILE A CA 1
ATOM 834 C C . ILE A 1 114 ? -0.378 2.702 -6.990 1.00 98.06 114 ILE A C 1
ATOM 836 O O . ILE A 1 114 ? 0.850 2.603 -7.062 1.00 98.06 114 ILE A O 1
ATOM 840 N N . THR A 1 115 ? -0.998 3.884 -6.961 1.00 95.75 115 THR A N 1
ATOM 841 C CA . THR A 1 115 ? -0.307 5.186 -6.981 1.00 95.75 115 THR A CA 1
ATOM 842 C C . THR A 1 115 ? -0.888 6.142 -5.950 1.00 95.75 115 THR A C 1
ATOM 844 O O . THR A 1 115 ? -2.070 6.085 -5.611 1.00 95.75 115 THR A O 1
ATOM 847 N N . GLU A 1 116 ? -0.055 7.059 -5.465 1.00 94.56 116 GLU A N 1
ATOM 848 C CA . GLU A 1 116 ? -0.486 8.120 -4.560 1.00 94.56 116 GLU A CA 1
ATOM 849 C C . GLU A 1 116 ? -1.217 9.240 -5.309 1.00 94.56 116 GLU A C 1
ATOM 851 O O . GLU A 1 116 ? -0.763 9.711 -6.354 1.00 94.56 116 GLU A O 1
ATOM 856 N N . VAL A 1 117 ? -2.333 9.694 -4.737 1.00 93.50 117 VAL A N 1
ATOM 857 C CA . VAL A 1 117 ? -3.064 10.888 -5.163 1.00 93.50 117 VAL A CA 1
ATOM 858 C C . VAL A 1 117 ? -2.737 12.024 -4.201 1.00 93.50 117 VAL A C 1
ATOM 860 O O . VAL A 1 117 ? -2.957 11.930 -2.992 1.00 93.50 117 VAL A O 1
ATOM 863 N N . MET A 1 118 ? -2.187 13.111 -4.737 1.00 89.19 118 MET A N 1
ATOM 864 C CA . MET A 1 118 ? -1.680 14.209 -3.910 1.00 89.19 118 MET A CA 1
ATOM 865 C C . MET A 1 118 ? -2.682 15.342 -3.717 1.00 89.19 118 MET A C 1
ATOM 867 O O . MET A 1 118 ? -2.611 16.042 -2.708 1.00 89.19 118 MET A O 1
ATOM 871 N N . THR A 1 119 ? -3.581 15.545 -4.679 1.00 91.31 119 THR A N 1
ATOM 872 C CA . THR A 1 119 ? -4.537 16.655 -4.689 1.00 91.31 119 THR A CA 1
ATOM 873 C C . THR A 1 119 ? -5.864 16.215 -5.323 1.00 91.31 119 THR A C 1
ATOM 875 O O . THR A 1 119 ? -5.872 15.240 -6.084 1.00 91.31 119 THR A O 1
ATOM 878 N N . PRO A 1 120 ? -6.994 16.880 -5.010 1.00 91.62 120 PRO A N 1
ATOM 879 C CA . PRO A 1 120 ? -8.305 16.525 -5.562 1.00 91.62 120 PRO A CA 1
ATOM 880 C C . PRO A 1 120 ? -8.352 16.513 -7.096 1.00 91.62 120 PRO A C 1
ATOM 882 O O . PRO A 1 120 ? -9.083 15.718 -7.681 1.00 91.62 120 PRO A O 1
ATOM 885 N N . GLU A 1 121 ? -7.565 17.368 -7.750 1.00 90.94 121 GLU A N 1
ATOM 886 C CA . GLU A 1 121 ? -7.516 17.510 -9.210 1.00 90.94 121 GLU A CA 1
ATOM 887 C C . GLU A 1 121 ? -6.941 16.270 -9.902 1.00 90.94 121 GLU A C 1
ATOM 889 O O . GLU A 1 121 ? -7.270 16.001 -11.054 1.00 90.94 121 GLU A O 1
ATOM 894 N N . TYR A 1 122 ? -6.099 15.499 -9.208 1.00 92.00 122 TYR A N 1
ATOM 895 C CA . TYR A 1 122 ? -5.489 14.291 -9.763 1.00 92.00 122 TYR A CA 1
ATOM 896 C C . TYR A 1 122 ? -6.313 13.027 -9.526 1.00 92.00 122 TYR A C 1
ATOM 898 O O . TYR A 1 122 ? -5.945 11.974 -10.036 1.00 92.00 122 TYR A O 1
ATOM 906 N N . VAL A 1 123 ? -7.419 13.097 -8.778 1.00 92.50 123 VAL A N 1
ATOM 907 C CA . VAL A 1 123 ? -8.248 11.915 -8.488 1.00 92.50 123 VAL A CA 1
ATOM 908 C C . VAL A 1 123 ? -8.731 11.262 -9.780 1.00 92.50 123 VAL A C 1
ATOM 910 O O . VAL A 1 123 ? -8.520 10.066 -9.961 1.00 92.50 123 VAL A O 1
ATOM 913 N N . ASP A 1 124 ? -9.309 12.050 -10.687 1.00 91.81 124 ASP A N 1
ATOM 914 C CA . ASP A 1 124 ? -9.974 11.526 -11.882 1.00 91.81 124 ASP A CA 1
ATOM 915 C C . ASP A 1 124 ? -8.958 10.875 -12.835 1.00 91.81 124 ASP A C 1
ATOM 917 O O . ASP A 1 124 ? -9.165 9.749 -13.284 1.00 91.81 124 ASP A O 1
ATOM 921 N N . ILE A 1 125 ? -7.813 11.532 -13.062 1.00 93.75 125 ILE A N 1
ATOM 922 C CA . ILE A 1 125 ? -6.755 10.994 -13.925 1.00 93.75 125 ILE A CA 1
ATOM 923 C C . ILE A 1 125 ? -6.041 9.796 -13.289 1.00 93.75 125 ILE A C 1
ATOM 925 O O . ILE A 1 125 ? -5.727 8.837 -13.980 1.00 93.75 125 ILE A O 1
ATOM 929 N N . CYS A 1 126 ? -5.811 9.785 -11.972 1.00 94.69 126 CYS A N 1
ATOM 930 C CA . CYS A 1 126 ? -5.238 8.610 -11.315 1.00 94.69 126 CYS A CA 1
ATOM 931 C C . CYS A 1 126 ? -6.197 7.416 -11.378 1.00 94.69 126 CYS A C 1
ATOM 933 O O . CYS A 1 126 ? -5.743 6.304 -11.624 1.00 94.69 126 CYS A O 1
ATOM 935 N N . ALA A 1 127 ? -7.503 7.637 -11.192 1.00 93.12 127 ALA A N 1
ATOM 936 C CA . ALA A 1 127 ? -8.524 6.589 -11.259 1.00 93.12 127 ALA A CA 1
ATOM 937 C C . ALA A 1 127 ? -8.676 5.979 -12.662 1.00 93.12 127 ALA A C 1
ATOM 939 O O . ALA A 1 127 ? -9.130 4.846 -12.786 1.00 93.12 127 ALA A O 1
ATOM 940 N N . GLU A 1 128 ? -8.308 6.715 -13.713 1.00 94.69 128 GLU A N 1
ATOM 941 C CA . GLU A 1 128 ? -8.318 6.213 -15.091 1.00 94.69 128 GLU A CA 1
ATOM 942 C C . GLU A 1 128 ? -7.247 5.133 -15.327 1.00 94.69 128 GLU A C 1
ATOM 944 O O . GLU A 1 128 ? -7.489 4.175 -16.060 1.00 94.69 128 GLU A O 1
ATOM 949 N N . TYR A 1 129 ? -6.077 5.263 -14.690 1.00 96.56 129 TYR A N 1
ATOM 950 C CA . TYR A 1 129 ? -4.906 4.415 -14.959 1.00 96.56 129 TYR A CA 1
ATOM 951 C C . TYR A 1 129 ? -4.537 3.456 -13.819 1.00 96.56 129 TYR A C 1
ATOM 953 O O . TYR A 1 129 ? -3.849 2.461 -14.063 1.00 96.56 129 TYR A O 1
ATOM 961 N N . ALA A 1 130 ? -4.946 3.743 -12.581 1.00 96.44 130 ALA A N 1
ATOM 962 C CA . ALA A 1 130 ? -4.589 2.952 -11.407 1.00 96.44 130 ALA A CA 1
ATOM 963 C C . ALA A 1 130 ? -5.760 2.120 -10.877 1.00 96.44 130 ALA A C 1
ATOM 965 O O . ALA A 1 130 ? -6.891 2.594 -10.799 1.00 96.44 130 ALA A O 1
ATOM 966 N N . ASP A 1 131 ? -5.464 0.899 -10.429 1.00 96.38 131 ASP A N 1
ATOM 967 C CA . ASP A 1 131 ? -6.451 0.036 -9.771 1.00 96.38 131 ASP A CA 1
ATOM 968 C C . ASP A 1 131 ? -6.752 0.485 -8.334 1.00 96.38 131 ASP A C 1
ATOM 970 O O . ASP A 1 131 ? -7.862 0.304 -7.832 1.00 96.38 131 ASP A O 1
ATOM 974 N N . ILE A 1 132 ? -5.754 1.061 -7.657 1.00 96.62 132 ILE A N 1
ATOM 975 C CA . ILE A 1 132 ? -5.827 1.470 -6.254 1.00 96.62 132 ILE A CA 1
ATOM 976 C C . ILE A 1 132 ? -5.286 2.898 -6.102 1.00 96.62 132 ILE A C 1
ATOM 978 O O . ILE A 1 132 ? -4.173 3.220 -6.528 1.00 96.62 132 ILE A O 1
ATOM 982 N N . LEU A 1 133 ? -6.062 3.749 -5.426 1.00 95.38 133 LEU A N 1
ATOM 983 C CA . LEU A 1 133 ? -5.687 5.126 -5.106 1.00 95.38 133 LEU A CA 1
ATOM 984 C C . LEU A 1 133 ? -5.184 5.221 -3.665 1.00 95.38 133 LEU A C 1
ATOM 986 O O . LEU A 1 133 ? -5.936 5.012 -2.714 1.00 95.38 133 LEU A O 1
ATOM 990 N N . GLN A 1 134 ? -3.912 5.569 -3.495 1.00 95.81 134 GLN A N 1
ATOM 991 C CA . GLN A 1 134 ? -3.299 5.764 -2.186 1.00 95.81 134 GLN A CA 1
ATOM 992 C C . GLN A 1 134 ? -3.422 7.224 -1.732 1.00 95.81 134 GLN A C 1
ATOM 994 O O . GLN A 1 134 ? -3.094 8.150 -2.472 1.00 95.81 134 GLN A O 1
ATOM 999 N N . VAL A 1 135 ? -3.794 7.433 -0.468 1.00 94.50 135 VAL A N 1
ATOM 1000 C CA . VAL A 1 135 ? -3.681 8.734 0.206 1.00 94.50 135 VAL A CA 1
ATOM 1001 C C . VAL A 1 135 ? -2.465 8.705 1.120 1.00 94.50 135 VAL A C 1
ATOM 1003 O O . VAL A 1 135 ? -2.443 7.984 2.115 1.00 94.50 135 VAL A O 1
ATOM 1006 N N . GLY A 1 136 ? -1.438 9.488 0.790 1.00 91.62 136 GLY A N 1
ATOM 1007 C CA . GLY A 1 136 ? -0.249 9.597 1.629 1.00 91.62 136 GLY A CA 1
ATOM 1008 C C . GLY A 1 136 ? -0.541 10.253 2.980 1.00 91.62 136 GLY A C 1
ATOM 1009 O O . GLY A 1 136 ? -1.464 11.054 3.131 1.00 91.62 136 GLY A O 1
ATOM 1010 N N . THR A 1 137 ? 0.307 9.991 3.974 1.00 89.56 137 THR A N 1
ATOM 1011 C CA . THR A 1 137 ? 0.134 10.468 5.362 1.00 89.56 137 THR A CA 1
ATOM 1012 C C . THR A 1 137 ? -0.005 11.984 5.479 1.00 89.56 137 THR A C 1
ATOM 1014 O O . THR A 1 137 ? -0.747 12.475 6.325 1.00 89.56 137 THR A O 1
ATOM 1017 N N . ARG A 1 138 ? 0.666 12.745 4.602 1.00 87.75 138 ARG A N 1
ATOM 1018 C CA . ARG A 1 138 ? 0.568 14.217 4.566 1.00 87.75 138 ARG A CA 1
ATOM 1019 C C . ARG A 1 138 ? -0.835 14.709 4.204 1.00 87.75 138 ARG A C 1
ATOM 1021 O O . ARG A 1 138 ? -1.201 15.813 4.583 1.00 87.75 138 ARG A O 1
ATOM 1028 N N . ASN A 1 139 ? -1.607 13.881 3.507 1.00 91.81 139 ASN A N 1
ATOM 1029 C CA . ASN A 1 139 ? -2.962 14.168 3.063 1.00 91.81 139 ASN A CA 1
ATOM 1030 C C . ASN A 1 139 ? -4.038 13.445 3.886 1.00 91.81 139 ASN A C 1
ATOM 1032 O O . ASN A 1 139 ? -5.220 13.592 3.594 1.00 91.81 139 ASN A O 1
ATOM 1036 N N . MET A 1 140 ? -3.672 12.724 4.952 1.00 90.50 140 MET A N 1
ATOM 1037 C CA . MET A 1 140 ? -4.634 12.010 5.805 1.00 90.50 140 MET A CA 1
ATOM 1038 C C . MET A 1 140 ? -5.660 12.944 6.480 1.00 90.50 140 MET A C 1
ATOM 1040 O O . MET A 1 140 ? -6.720 12.499 6.902 1.00 90.50 140 MET A O 1
ATOM 1044 N N . GLN A 1 141 ? -5.360 14.244 6.575 1.00 89.19 141 GLN A N 1
ATOM 1045 C CA . GLN A 1 141 ? -6.277 15.284 7.065 1.00 89.19 141 GLN A CA 1
ATOM 1046 C C . GLN A 1 141 ? -6.648 16.312 5.985 1.00 89.19 141 GLN A C 1
ATOM 1048 O O . GLN A 1 141 ? -7.221 17.358 6.286 1.00 89.19 141 GLN A O 1
ATOM 1053 N N . ASN A 1 142 ? -6.336 16.030 4.719 1.00 91.50 142 ASN A N 1
ATOM 1054 C CA . ASN A 1 142 ? -6.776 16.847 3.597 1.00 91.50 142 ASN A CA 1
ATOM 1055 C C . ASN A 1 142 ? -8.234 16.492 3.275 1.00 91.50 142 ASN A C 1
ATOM 1057 O O . ASN A 1 142 ? -8.515 15.646 2.427 1.00 91.50 14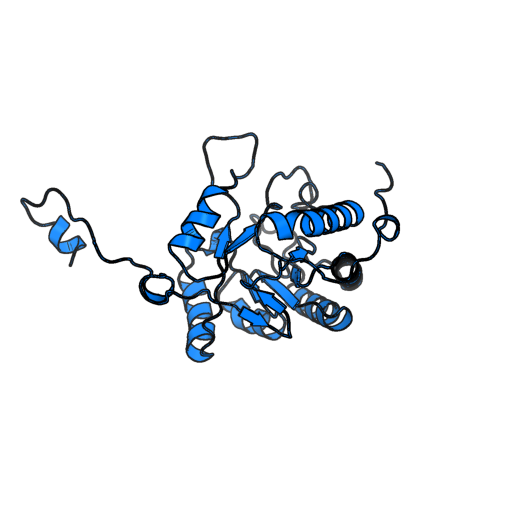2 ASN A O 1
ATOM 1061 N N . PHE A 1 143 ? -9.169 17.102 4.008 1.00 88.06 143 PHE A N 1
ATOM 1062 C CA . PHE A 1 143 ? -10.591 16.771 3.907 1.00 88.06 143 PHE A CA 1
ATOM 1063 C C . PHE A 1 143 ? -11.186 17.041 2.522 1.00 88.06 143 PHE A C 1
ATOM 1065 O O . PHE A 1 143 ? -12.135 16.358 2.149 1.00 88.06 143 PHE A O 1
ATOM 1072 N N . ASP A 1 144 ? -10.623 17.964 1.740 1.00 90.38 144 ASP A N 1
ATOM 1073 C CA . ASP A 1 144 ? -11.060 18.195 0.361 1.00 90.38 144 ASP A CA 1
ATOM 1074 C C . ASP A 1 144 ? -10.695 17.024 -0.553 1.00 90.38 144 ASP A C 1
ATOM 1076 O O . ASP A 1 144 ? -11.550 16.538 -1.296 1.00 90.38 144 ASP A O 1
ATOM 1080 N N . LEU A 1 145 ? -9.466 16.505 -0.444 1.00 91.75 145 LEU A N 1
ATOM 1081 C CA . LEU A 1 145 ? -9.063 15.291 -1.158 1.00 91.75 145 LEU A CA 1
ATOM 1082 C C . LEU A 1 145 ? -9.899 14.092 -0.709 1.00 91.75 145 LEU A C 1
ATOM 1084 O O . LEU A 1 145 ? -10.432 13.365 -1.544 1.00 91.75 145 LEU A O 1
ATOM 1088 N N . LEU A 1 146 ? -10.053 13.908 0.604 1.00 88.62 146 LEU A N 1
ATOM 1089 C CA . LEU A 1 146 ? -10.849 12.811 1.149 1.00 88.62 146 LEU A CA 1
ATOM 1090 C C . LEU A 1 146 ? -12.313 12.899 0.718 1.00 88.62 146 LEU A C 1
ATOM 1092 O O . LEU A 1 146 ? -12.912 11.867 0.450 1.00 88.62 146 LEU A O 1
ATOM 1096 N N . ARG A 1 147 ? -12.891 14.100 0.608 1.00 85.12 147 ARG A N 1
ATOM 1097 C CA . ARG A 1 147 ? -14.258 14.287 0.109 1.00 85.12 147 ARG A CA 1
ATOM 1098 C C . ARG A 1 147 ? -14.366 13.959 -1.376 1.00 85.12 147 ARG A C 1
ATOM 1100 O O . ARG A 1 147 ? -15.309 13.277 -1.746 1.00 85.12 147 ARG A O 1
ATOM 1107 N N . LYS A 1 148 ? -13.414 14.379 -2.213 1.00 87.56 148 LYS A N 1
ATOM 1108 C CA . LYS A 1 148 ? -13.397 14.033 -3.647 1.00 87.56 148 LYS A CA 1
ATOM 1109 C C . LYS A 1 148 ? -13.229 12.521 -3.864 1.00 87.56 148 LYS A C 1
ATOM 1111 O O . LYS A 1 148 ? -13.915 11.938 -4.697 1.00 87.56 148 LYS A O 1
ATOM 1116 N N . LEU A 1 149 ? -12.385 11.865 -3.067 1.00 87.19 149 LEU A N 1
ATOM 1117 C CA . LEU A 1 149 ? -12.277 10.401 -3.046 1.00 87.19 149 LEU A CA 1
ATOM 1118 C C . LEU A 1 149 ? -13.554 9.747 -2.508 1.00 87.19 149 LEU A C 1
ATOM 1120 O O . LEU A 1 149 ? -14.000 8.741 -3.049 1.00 87.19 149 LEU A O 1
ATOM 1124 N N . ALA A 1 150 ? -14.178 10.334 -1.483 1.00 80.00 150 ALA A N 1
ATOM 1125 C CA . ALA A 1 150 ? -15.458 9.880 -0.958 1.00 80.00 150 ALA A CA 1
ATOM 1126 C C . ALA A 1 150 ? -16.584 10.042 -1.985 1.00 80.00 150 ALA A C 1
ATOM 1128 O O . ALA A 1 150 ? -17.466 9.203 -2.027 1.00 80.00 150 ALA A O 1
ATOM 1129 N N . GLU A 1 151 ? -16.564 11.067 -2.837 1.00 73.69 151 GLU A N 1
ATOM 1130 C CA . GLU A 1 151 ? -17.482 11.197 -3.972 1.00 73.69 151 GLU A CA 1
ATOM 1131 C C . GLU A 1 151 ? -17.261 10.066 -4.977 1.00 73.69 151 GLU A C 1
ATOM 1133 O O . GLU A 1 151 ? -18.239 9.485 -5.421 1.00 73.69 151 GLU A O 1
ATOM 1138 N N . TYR A 1 152 ? -16.020 9.666 -5.263 1.00 68.62 152 TYR A N 1
ATOM 1139 C CA . TYR A 1 152 ? -15.743 8.460 -6.058 1.00 68.62 152 TYR A CA 1
ATOM 1140 C C . TYR A 1 152 ? -16.258 7.179 -5.383 1.00 68.62 152 TYR A C 1
ATOM 1142 O O . TYR A 1 152 ? -16.875 6.336 -6.030 1.00 68.62 152 TYR A O 1
ATOM 1150 N N . ILE A 1 153 ? -16.064 7.059 -4.069 1.00 68.06 153 ILE A N 1
ATOM 1151 C CA . ILE A 1 153 ? -16.561 5.950 -3.240 1.00 68.06 153 ILE A CA 1
ATOM 1152 C C . ILE A 1 153 ? -18.099 5.922 -3.204 1.00 68.06 153 ILE A C 1
ATOM 1154 O O . ILE A 1 153 ? -18.699 4.864 -3.337 1.00 68.06 153 ILE A O 1
ATOM 1158 N N . LEU A 1 154 ? -18.768 7.066 -3.059 1.00 57.75 154 LEU A N 1
ATOM 1159 C CA . LEU A 1 154 ? -20.222 7.167 -2.899 1.00 57.75 154 LEU A CA 1
ATOM 1160 C C . LEU A 1 154 ? -20.957 7.177 -4.243 1.00 57.75 154 LEU A C 1
ATOM 1162 O O . LEU A 1 154 ? -21.934 6.451 -4.397 1.00 57.75 154 LEU A O 1
ATOM 1166 N N . ALA A 1 155 ? -20.494 7.961 -5.220 1.00 54.12 155 ALA A N 1
ATOM 1167 C CA . ALA A 1 155 ? -21.061 8.006 -6.569 1.00 54.12 155 ALA A CA 1
ATOM 1168 C C . ALA A 1 155 ? -20.774 6.715 -7.346 1.00 54.12 155 ALA A C 1
ATOM 1170 O O . ALA A 1 155 ? -21.596 6.302 -8.160 1.00 54.12 155 ALA A O 1
ATOM 1171 N N . GLY A 1 156 ? -19.643 6.059 -7.066 1.00 52.41 156 GLY A N 1
ATOM 1172 C CA . GLY A 1 156 ? -19.313 4.738 -7.599 1.00 52.41 156 GLY A CA 1
ATOM 1173 C C . GLY A 1 156 ? -19.886 3.569 -6.792 1.00 52.41 156 GLY A C 1
ATOM 1174 O O . GLY A 1 156 ? -19.760 2.431 -7.231 1.00 52.41 156 GLY A O 1
ATOM 1175 N N . GLY A 1 157 ? -20.484 3.814 -5.616 1.00 55.56 157 GLY A N 1
ATOM 1176 C CA . GLY A 1 157 ? -20.948 2.753 -4.714 1.00 55.56 157 GLY A CA 1
ATOM 1177 C C . GLY A 1 157 ? -19.835 1.788 -4.285 1.00 55.56 157 GLY A C 1
ATOM 1178 O O . GLY A 1 157 ? -20.102 0.610 -4.074 1.00 55.56 157 GLY A O 1
ATOM 1179 N N . ASN A 1 158 ? -18.593 2.269 -4.206 1.00 64.12 158 ASN A N 1
ATOM 1180 C CA . ASN A 1 158 ? -17.382 1.501 -3.963 1.00 64.12 158 ASN A CA 1
ATOM 1181 C C . ASN A 1 158 ? -16.956 1.591 -2.481 1.00 64.12 158 ASN A C 1
ATOM 1183 O O . ASN A 1 158 ? -16.191 2.489 -2.132 1.00 64.12 158 ASN A O 1
ATOM 1187 N N . PRO A 1 159 ? -17.392 0.673 -1.595 1.00 73.12 159 PRO A N 1
ATOM 1188 C CA . PRO A 1 159 ? -17.043 0.687 -0.171 1.00 73.12 159 PRO A CA 1
ATOM 1189 C C . PRO A 1 159 ? -15.589 0.265 0.111 1.00 73.12 159 PRO A C 1
ATOM 1191 O O . PRO A 1 159 ? -15.221 0.084 1.272 1.00 73.12 159 PRO A O 1
ATOM 1194 N N . ASN A 1 160 ? -14.766 0.066 -0.924 1.00 88.44 160 ASN A N 1
ATOM 1195 C CA . ASN A 1 160 ? -13.462 -0.573 -0.811 1.00 88.44 160 ASN A CA 1
ATOM 1196 C C . ASN A 1 160 ? -12.406 0.399 -0.284 1.00 88.44 160 ASN A C 1
ATOM 1198 O O . ASN A 1 160 ? -11.661 1.027 -1.036 1.00 88.44 160 ASN A O 1
ATOM 1202 N N . VAL A 1 161 ? -12.340 0.494 1.039 1.00 91.00 161 VAL A N 1
ATOM 1203 C CA . VAL A 1 161 ? -11.314 1.234 1.771 1.00 91.00 161 VAL A CA 1
ATOM 1204 C C . VAL A 1 161 ? -10.453 0.247 2.545 1.00 91.00 161 VAL A C 1
ATOM 1206 O O . VAL A 1 161 ? -10.962 -0.654 3.204 1.00 91.00 161 VAL A O 1
ATOM 1209 N N . MET A 1 162 ? -9.141 0.447 2.506 1.00 94.88 162 MET A N 1
ATOM 1210 C CA . MET A 1 162 ? -8.189 -0.243 3.373 1.00 94.88 162 MET A CA 1
ATOM 1211 C C . MET A 1 162 ? -7.334 0.777 4.120 1.00 94.88 162 MET A C 1
ATOM 1213 O O . MET A 1 162 ? -7.120 1.897 3.653 1.00 94.88 162 MET A O 1
ATOM 1217 N N . LEU A 1 163 ? -6.867 0.389 5.299 1.00 95.56 163 LEU A N 1
ATOM 1218 C CA . LEU A 1 163 ? -6.002 1.191 6.155 1.00 95.56 163 LEU A CA 1
ATOM 1219 C C . LEU A 1 163 ? -4.548 0.770 5.948 1.00 95.56 163 LEU A C 1
ATOM 1221 O O . LEU A 1 163 ? -4.280 -0.383 5.625 1.00 95.56 163 LEU A O 1
ATOM 1225 N N . CYS A 1 164 ? -3.607 1.688 6.159 1.00 96.12 164 CYS A N 1
ATOM 1226 C CA . CYS A 1 164 ? -2.180 1.391 6.088 1.00 96.12 164 CYS A CA 1
ATOM 1227 C C . CYS A 1 164 ? -1.455 1.977 7.304 1.00 96.12 164 CYS A C 1
ATOM 1229 O O . CYS A 1 164 ? -1.462 3.193 7.503 1.00 96.12 164 CYS A O 1
ATOM 1231 N N . GLU A 1 165 ? -0.845 1.109 8.109 1.00 94.75 165 GLU A N 1
ATOM 1232 C CA . GLU A 1 165 ? 0.069 1.486 9.186 1.00 94.75 165 GLU A CA 1
ATOM 1233 C C . GLU A 1 165 ? 1.474 1.693 8.615 1.00 94.75 165 GLU A C 1
ATOM 1235 O O . GLU A 1 165 ? 2.012 0.820 7.934 1.00 94.75 165 GLU A O 1
ATOM 1240 N N . ARG A 1 166 ? 2.066 2.857 8.892 1.00 92.88 166 ARG A N 1
ATOM 1241 C CA . ARG A 1 166 ? 3.329 3.302 8.270 1.00 92.88 166 ARG A CA 1
ATOM 1242 C C . ARG A 1 166 ? 4.265 4.052 9.227 1.00 92.88 166 ARG A C 1
ATOM 1244 O O . ARG A 1 166 ? 5.172 4.775 8.805 1.00 92.88 166 ARG A O 1
ATOM 1251 N N . GLY A 1 167 ? 4.001 3.944 10.522 1.00 90.81 167 GLY A N 1
ATOM 1252 C CA . GLY A 1 167 ? 4.742 4.572 11.601 1.00 90.81 167 GLY A CA 1
ATOM 1253 C C . GLY A 1 167 ? 4.273 5.972 11.978 1.00 90.81 167 GLY A C 1
ATOM 1254 O O . GLY A 1 167 ? 3.788 6.761 11.159 1.00 90.81 167 GLY A O 1
ATOM 1255 N N . ILE A 1 168 ? 4.499 6.286 13.250 1.00 92.25 168 ILE A N 1
ATOM 1256 C CA . ILE A 1 168 ? 4.189 7.555 13.905 1.00 92.25 168 ILE A CA 1
ATOM 1257 C C . ILE A 1 168 ? 5.469 8.305 14.278 1.00 92.25 168 ILE A C 1
ATOM 1259 O O . ILE A 1 168 ? 6.539 7.721 14.452 1.00 92.25 168 ILE A O 1
ATOM 1263 N N . ARG A 1 169 ? 5.370 9.628 14.434 1.00 90.88 169 ARG A N 1
ATOM 1264 C CA . ARG A 1 169 ? 6.479 10.414 14.987 1.00 90.88 169 ARG A CA 1
ATOM 1265 C C . ARG A 1 169 ? 6.517 10.255 16.498 1.00 90.88 169 ARG A C 1
ATOM 1267 O O . ARG A 1 169 ? 5.499 10.436 17.161 1.00 90.88 169 ARG A O 1
ATOM 1274 N N . THR A 1 170 ? 7.700 9.979 17.025 1.00 91.00 170 THR A N 1
ATOM 1275 C CA . THR A 1 170 ? 7.960 9.858 18.461 1.00 91.00 170 THR A CA 1
ATOM 1276 C C . THR A 1 170 ? 9.155 10.742 18.837 1.00 91.00 170 THR A C 1
ATOM 1278 O O . THR A 1 170 ? 9.595 11.570 18.038 1.00 91.00 170 THR A O 1
ATOM 1281 N N . PHE A 1 171 ? 9.653 10.615 20.067 1.00 93.31 171 PHE A N 1
ATOM 1282 C CA . PHE A 1 171 ? 10.904 11.252 20.490 1.00 93.31 171 PHE A CA 1
ATOM 1283 C C . PHE A 1 171 ? 12.154 10.495 20.006 1.00 93.31 171 PHE A C 1
ATOM 1285 O O . PHE A 1 171 ? 13.262 10.997 20.184 1.00 93.31 171 PHE A O 1
ATOM 1292 N N . GLU A 1 172 ? 11.991 9.291 19.446 1.00 87.94 172 GLU A N 1
ATOM 1293 C CA . GLU A 1 172 ? 13.093 8.490 18.912 1.00 87.94 172 GLU A CA 1
ATOM 1294 C C . GLU A 1 172 ? 13.722 9.184 17.696 1.00 87.94 172 GLU A C 1
ATOM 1296 O O . GLU A 1 172 ? 13.030 9.776 16.868 1.00 87.94 172 GLU A O 1
ATOM 1301 N N . SER A 1 173 ? 15.046 9.100 17.597 1.00 85.94 173 SER A N 1
ATOM 1302 C CA . SER A 1 173 ? 15.851 9.717 16.536 1.00 85.94 173 SER A CA 1
ATOM 1303 C C . SER A 1 173 ? 16.569 8.702 15.644 1.00 85.94 173 SER A C 1
ATOM 1305 O O . SER A 1 173 ? 17.046 9.072 14.574 1.00 85.94 173 SER A O 1
ATOM 1307 N N . TYR A 1 174 ? 16.633 7.432 16.054 1.00 83.56 174 TYR A N 1
ATOM 1308 C CA . TYR A 1 174 ? 17.249 6.350 15.288 1.00 83.56 174 TYR A CA 1
ATOM 1309 C C . TYR A 1 174 ? 16.434 5.966 14.043 1.00 83.56 174 TYR A C 1
ATOM 1311 O O . TYR A 1 174 ? 16.997 5.583 13.022 1.00 83.56 174 TYR A O 1
ATOM 1319 N N . THR A 1 175 ? 15.109 6.108 14.116 1.00 78.31 175 THR A N 1
ATOM 1320 C CA . THR A 1 175 ? 14.155 5.828 13.030 1.00 78.31 175 THR A CA 1
ATOM 1321 C C . THR A 1 175 ? 13.467 7.111 12.575 1.00 78.31 175 THR A C 1
ATOM 1323 O O . THR A 1 175 ? 13.169 7.974 13.403 1.00 78.31 175 THR A O 1
ATOM 1326 N N . ARG A 1 176 ? 13.120 7.238 11.287 1.00 76.00 176 ARG A N 1
ATOM 1327 C CA . ARG A 1 176 ? 12.365 8.398 10.765 1.00 76.00 176 ARG A CA 1
ATOM 1328 C C . ARG A 1 176 ? 10.968 8.477 11.380 1.00 76.00 176 ARG A C 1
ATOM 1330 O O . ARG A 1 176 ? 10.473 9.568 11.655 1.00 76.00 176 ARG A O 1
ATOM 1337 N N . ASN A 1 177 ? 10.317 7.325 11.520 1.00 86.56 177 ASN A N 1
ATOM 1338 C CA . ASN A 1 177 ? 9.057 7.145 12.235 1.00 86.56 177 ASN A CA 1
ATOM 1339 C C . ASN A 1 177 ? 9.135 5.809 12.971 1.00 86.56 177 ASN A C 1
ATOM 1341 O O . ASN A 1 177 ? 9.712 4.863 12.454 1.00 86.56 177 ASN A O 1
ATOM 1345 N N . THR A 1 178 ? 8.518 5.710 14.139 1.00 88.94 178 THR A N 1
ATOM 1346 C CA . THR A 1 178 ? 8.408 4.442 14.861 1.00 88.94 178 THR A CA 1
ATOM 1347 C C . THR A 1 178 ? 7.187 3.690 14.344 1.00 88.94 178 THR A C 1
ATOM 1349 O O . THR A 1 178 ? 6.075 4.208 14.449 1.00 88.94 178 THR A O 1
ATOM 1352 N N . LEU A 1 179 ? 7.377 2.494 13.780 1.00 91.06 179 LEU A N 1
ATOM 1353 C CA . LEU A 1 179 ? 6.273 1.631 13.344 1.00 91.06 179 LEU A CA 1
ATOM 1354 C C . LEU A 1 179 ? 5.428 1.192 14.547 1.00 91.06 179 LEU A C 1
ATOM 1356 O O . LEU A 1 179 ? 5.950 0.563 15.469 1.00 91.06 179 LEU A O 1
ATOM 1360 N N . ASP A 1 180 ? 4.126 1.482 14.532 1.00 93.50 180 ASP A N 1
ATOM 1361 C CA . ASP A 1 180 ? 3.224 1.041 15.595 1.00 93.50 180 ASP A CA 1
ATOM 1362 C C . ASP A 1 180 ? 2.609 -0.318 15.242 1.00 93.50 180 ASP A C 1
ATOM 1364 O O . ASP A 1 180 ? 1.480 -0.426 14.766 1.00 93.50 180 ASP A O 1
ATOM 1368 N N . LEU A 1 181 ? 3.357 -1.393 15.504 1.00 91.94 181 LEU A N 1
ATOM 1369 C CA . LEU A 1 181 ? 2.868 -2.760 15.289 1.00 91.94 181 LEU A CA 1
ATOM 1370 C C . LEU A 1 181 ? 1.592 -3.069 16.086 1.00 91.94 181 LEU A C 1
ATOM 1372 O O . LEU A 1 181 ? 0.815 -3.931 15.677 1.00 91.94 181 LEU A O 1
ATOM 1376 N N . SER A 1 182 ? 1.359 -2.379 17.208 1.00 95.19 182 SER A N 1
ATOM 1377 C CA . SER A 1 182 ? 0.165 -2.582 18.031 1.00 95.19 182 SER A CA 1
ATOM 1378 C C . SER A 1 182 ? -1.094 -1.994 17.392 1.00 95.19 182 SER A C 1
ATOM 1380 O O . SER A 1 182 ? -2.192 -2.507 17.622 1.00 95.19 182 SER A O 1
ATOM 1382 N N . ALA A 1 183 ? -0.946 -0.990 16.521 1.00 93.94 183 ALA A N 1
ATOM 1383 C CA . ALA A 1 183 ? -2.060 -0.399 15.791 1.00 93.94 183 ALA A CA 1
ATOM 1384 C C . ALA A 1 183 ? -2.762 -1.419 14.887 1.00 93.94 183 ALA A C 1
ATOM 1386 O O . ALA A 1 183 ? -3.980 -1.366 14.758 1.00 93.94 183 ALA A O 1
ATOM 1387 N N . ILE A 1 184 ? -2.039 -2.383 14.306 1.00 93.75 184 ILE A N 1
ATOM 1388 C CA . ILE A 1 184 ? -2.614 -3.377 13.385 1.00 93.75 184 ILE A CA 1
ATOM 1389 C C . ILE A 1 184 ? -3.702 -4.234 14.064 1.00 93.75 184 ILE A C 1
ATOM 1391 O O . ILE A 1 184 ? -4.850 -4.168 13.616 1.00 93.75 184 ILE A O 1
ATOM 1395 N N . PRO A 1 185 ? -3.426 -5.000 15.143 1.00 94.31 185 PRO A N 1
ATOM 1396 C CA . PRO A 1 185 ? -4.459 -5.789 15.815 1.00 94.31 185 PRO A CA 1
ATOM 1397 C C . PRO A 1 185 ? -5.532 -4.913 16.475 1.00 94.31 185 PRO A C 1
ATOM 1399 O O . PRO A 1 185 ? -6.694 -5.314 16.545 1.00 94.31 185 PRO A O 1
ATOM 1402 N N . VAL A 1 186 ? -5.192 -3.695 16.916 1.00 95.50 186 VAL A N 1
ATOM 1403 C CA . VAL A 1 186 ? -6.183 -2.747 17.452 1.00 95.50 186 VAL A CA 1
ATOM 1404 C C . VAL A 1 186 ? -7.166 -2.327 16.360 1.00 95.50 186 VAL A C 1
ATOM 1406 O O . VAL A 1 186 ? -8.376 -2.442 16.558 1.00 95.50 186 VAL A O 1
ATOM 1409 N N . LEU A 1 187 ? -6.679 -1.904 15.194 1.00 94.19 187 LEU A N 1
ATOM 1410 C CA . LEU A 1 187 ? -7.512 -1.541 14.049 1.00 94.19 187 LEU A CA 1
ATOM 1411 C C . LEU A 1 187 ? -8.344 -2.729 13.577 1.00 94.19 187 LEU A C 1
ATOM 1413 O O . LEU A 1 187 ? -9.542 -2.567 13.386 1.00 94.19 187 LEU A O 1
ATOM 1417 N N . GLN A 1 188 ? -7.755 -3.923 13.490 1.00 92.69 188 GLN A N 1
ATOM 1418 C CA . GLN A 1 188 ? -8.487 -5.148 13.162 1.00 92.69 188 GLN A CA 1
ATOM 1419 C C . GLN A 1 188 ? -9.575 -5.479 14.188 1.00 92.69 188 GLN A C 1
ATOM 1421 O O . GLN A 1 188 ? -10.584 -6.058 13.808 1.00 92.69 188 GLN A O 1
ATOM 1426 N N . SER A 1 189 ? -9.422 -5.116 15.466 1.00 93.44 189 SER A N 1
ATOM 1427 C CA . SER A 1 189 ? -10.458 -5.332 16.490 1.00 93.44 189 SER A CA 1
ATOM 1428 C C . SER A 1 189 ? -11.586 -4.292 16.443 1.00 93.44 189 SER A C 1
ATOM 1430 O O . SER A 1 189 ? -12.728 -4.588 16.790 1.00 93.44 189 SER A O 1
ATOM 1432 N N . LEU A 1 190 ? -11.280 -3.067 16.004 1.00 92.44 190 LEU A N 1
ATOM 1433 C CA . LEU A 1 190 ? -12.219 -1.942 15.976 1.00 92.44 190 LEU A CA 1
ATOM 1434 C C . LEU A 1 190 ? -12.932 -1.792 14.632 1.00 92.44 190 LEU A C 1
ATOM 1436 O O . LEU A 1 190 ? -14.070 -1.318 14.592 1.00 92.44 190 LEU A O 1
ATOM 1440 N N . SER A 1 191 ? -12.265 -2.171 13.547 1.00 92.81 191 SER A N 1
ATOM 1441 C CA . SER A 1 191 ? -12.685 -1.982 12.166 1.00 92.81 191 SER A CA 1
ATOM 1442 C C . SER A 1 191 ? -12.688 -3.298 11.400 1.00 92.81 191 SER A C 1
ATOM 1444 O O . SER A 1 191 ? -11.884 -4.187 11.662 1.00 92.81 191 SER A O 1
ATOM 1446 N N . HIS A 1 192 ? -13.613 -3.403 10.452 1.00 93.25 192 HIS A N 1
ATOM 1447 C CA . HIS A 1 192 ? -13.689 -4.515 9.508 1.00 93.25 192 HIS A CA 1
ATOM 1448 C C . HIS A 1 192 ? -12.827 -4.306 8.256 1.00 93.25 192 HIS A C 1
ATOM 1450 O O . HIS A 1 192 ? -12.717 -5.212 7.434 1.00 93.25 192 HIS A O 1
ATOM 1456 N N . LEU A 1 193 ? -12.251 -3.114 8.072 1.00 95.19 193 LEU A N 1
ATOM 1457 C CA . LEU A 1 193 ? -11.469 -2.793 6.883 1.00 95.19 193 LEU A CA 1
ATOM 1458 C C . LEU A 1 193 ? -10.131 -3.553 6.885 1.00 95.19 193 LEU A C 1
ATOM 1460 O O . LEU A 1 193 ? -9.528 -3.714 7.953 1.00 95.19 193 LEU A O 1
ATOM 1464 N N . PRO A 1 194 ? -9.612 -3.966 5.712 1.00 96.25 194 PRO A N 1
ATOM 1465 C CA . PRO A 1 194 ? -8.267 -4.517 5.615 1.00 96.25 194 PRO A CA 1
ATOM 1466 C C . PRO A 1 194 ? -7.224 -3.539 6.163 1.00 96.25 194 PRO A C 1
ATOM 1468 O O . PRO A 1 194 ? -7.318 -2.330 5.938 1.00 96.25 194 PRO A O 1
ATOM 1471 N N . VAL A 1 195 ? -6.209 -4.067 6.849 1.00 95.62 195 VAL A N 1
ATOM 1472 C CA . VAL A 1 195 ? -5.089 -3.284 7.389 1.00 95.62 195 VAL A CA 1
ATOM 1473 C C . VAL A 1 195 ? -3.792 -3.770 6.751 1.00 95.62 195 VAL A C 1
ATOM 1475 O O . VAL A 1 195 ? -3.424 -4.935 6.891 1.00 95.62 195 VAL A O 1
ATOM 1478 N N . ILE A 1 196 ? -3.118 -2.866 6.049 1.00 95.31 196 ILE A N 1
ATOM 1479 C CA . ILE A 1 196 ? -1.822 -3.051 5.399 1.00 95.31 196 ILE A CA 1
ATOM 1480 C C . ILE A 1 196 ? -0.728 -2.474 6.305 1.00 95.31 196 ILE A C 1
ATOM 1482 O O . ILE A 1 196 ? -0.976 -1.542 7.070 1.00 95.31 196 ILE A O 1
ATOM 1486 N N . SER A 1 197 ? 0.482 -3.020 6.223 1.00 93.88 197 SER A N 1
ATOM 1487 C CA . SER A 1 197 ? 1.670 -2.458 6.866 1.00 93.88 197 SER A CA 1
ATOM 1488 C C . SER A 1 197 ? 2.672 -2.043 5.797 1.00 93.88 197 SER A C 1
ATOM 1490 O O . SER A 1 197 ? 2.947 -2.815 4.880 1.00 93.88 197 SER A O 1
ATOM 1492 N N . ASP A 1 198 ? 3.207 -0.832 5.919 1.00 92.19 198 ASP A N 1
ATOM 1493 C CA . ASP A 1 198 ? 4.284 -0.311 5.082 1.00 92.19 198 ASP A CA 1
ATOM 1494 C C . ASP A 1 198 ? 5.589 -0.276 5.896 1.00 92.19 198 ASP A C 1
ATOM 1496 O O . ASP A 1 198 ? 5.800 0.652 6.686 1.00 92.19 198 ASP A O 1
ATOM 1500 N N . PRO A 1 199 ? 6.462 -1.289 5.739 1.00 83.94 199 PRO A N 1
ATOM 1501 C CA . PRO A 1 199 ? 7.727 -1.365 6.461 1.00 83.94 199 PRO A CA 1
ATOM 1502 C C . PRO A 1 199 ? 8.854 -0.568 5.787 1.00 83.94 199 PRO A C 1
ATOM 1504 O O . PRO A 1 199 ? 9.946 -0.493 6.340 1.00 83.94 199 PRO A O 1
ATOM 1507 N N . SER A 1 200 ? 8.632 -0.009 4.591 1.00 74.62 200 SER A N 1
ATOM 1508 C CA . SER A 1 200 ? 9.702 0.553 3.758 1.00 74.62 200 SER A CA 1
ATOM 1509 C C . SER A 1 200 ? 9.949 2.035 4.001 1.00 74.62 200 SER A C 1
ATOM 1511 O O . SER A 1 200 ? 11.027 2.521 3.700 1.00 74.62 200 SER A O 1
AT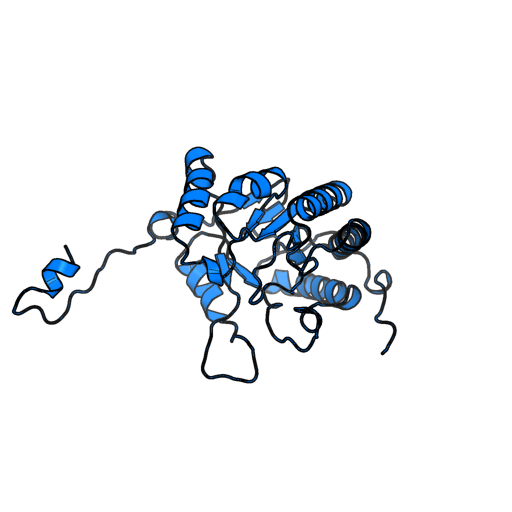OM 1513 N N . HIS A 1 201 ? 9.013 2.792 4.570 1.00 60.22 201 HIS A N 1
ATOM 1514 C CA . HIS A 1 201 ? 9.214 4.236 4.760 1.00 60.22 201 HIS A CA 1
ATOM 1515 C C . HIS A 1 201 ? 10.163 4.641 5.923 1.00 60.22 201 HIS A C 1
ATOM 1517 O O . HIS A 1 201 ? 10.135 5.793 6.390 1.00 60.22 201 HIS A O 1
ATOM 1523 N N . ASP A 1 202 ? 11.048 3.740 6.349 1.00 44.44 202 ASP A N 1
ATOM 1524 C CA . ASP A 1 202 ? 12.091 3.880 7.377 1.00 44.44 202 ASP A CA 1
ATOM 1525 C C . ASP A 1 202 ? 13.295 2.983 6.982 1.00 44.44 202 ASP A C 1
ATOM 1527 O O . ASP A 1 202 ? 13.014 1.854 6.583 1.00 44.44 202 ASP A O 1
ATOM 1531 N N . PRO A 1 203 ? 14.607 3.345 7.034 1.00 43.19 203 PRO A N 1
ATOM 1532 C CA . PRO A 1 203 ? 15.349 4.616 7.136 1.00 43.19 203 PRO A CA 1
ATOM 1533 C C . PRO A 1 203 ? 16.016 5.074 5.805 1.00 43.19 203 PRO A C 1
ATOM 1535 O O . PRO A 1 203 ? 16.401 4.263 4.970 1.00 43.19 203 PRO A O 1
ATOM 1538 N N . ASP A 1 204 ? 16.184 6.389 5.610 1.00 37.94 204 ASP A N 1
ATOM 1539 C CA . ASP A 1 204 ? 16.715 7.002 4.376 1.00 37.94 204 ASP A CA 1
ATOM 1540 C C . ASP A 1 204 ? 18.163 7.499 4.568 1.00 37.94 204 ASP A C 1
ATOM 1542 O O . ASP A 1 204 ? 18.464 8.196 5.536 1.00 37.94 204 ASP A O 1
ATOM 1546 N N . ASN A 1 205 ? 19.053 7.157 3.636 1.00 34.56 205 ASN A N 1
ATOM 1547 C CA . ASN A 1 205 ? 20.428 7.659 3.526 1.00 34.56 205 ASN A CA 1
ATOM 1548 C C . ASN A 1 205 ? 20.851 7.745 2.041 1.00 34.56 205 ASN A C 1
ATOM 1550 O O . ASN A 1 205 ? 21.976 7.405 1.675 1.00 34.56 205 ASN A O 1
ATOM 1554 N N . SER A 1 206 ? 19.934 8.148 1.152 1.00 36.53 206 SER A N 1
ATOM 1555 C CA . SER A 1 206 ? 20.241 8.354 -0.271 1.00 36.53 206 SER A CA 1
ATOM 1556 C C . SER A 1 206 ? 19.954 9.782 -0.725 1.00 36.53 206 SER A C 1
ATOM 1558 O O . SER A 1 206 ? 19.006 10.430 -0.289 1.00 36.53 206 SER A O 1
ATOM 1560 N N . MET A 1 207 ? 20.764 10.256 -1.665 1.00 32.28 207 MET A N 1
ATOM 1561 C CA . MET A 1 207 ? 20.684 11.598 -2.243 1.00 32.28 207 MET A CA 1
ATOM 1562 C C . MET A 1 207 ? 19.556 11.777 -3.283 1.00 32.28 207 MET A C 1
ATOM 1564 O O . MET A 1 207 ? 19.468 12.843 -3.890 1.00 32.28 207 MET A O 1
ATOM 1568 N N . THR A 1 208 ? 18.690 10.779 -3.509 1.00 40.19 208 THR A N 1
ATOM 1569 C CA . THR A 1 208 ? 17.679 10.797 -4.592 1.00 40.19 208 THR A CA 1
ATOM 1570 C C . THR A 1 208 ? 16.230 10.569 -4.140 1.00 40.19 208 THR A C 1
ATOM 1572 O O . THR A 1 208 ? 15.317 10.722 -4.951 1.00 40.19 208 THR A O 1
ATOM 1575 N N . GLY A 1 209 ? 15.989 10.349 -2.844 1.00 45.72 209 GLY A N 1
ATOM 1576 C CA . GLY A 1 209 ? 14.668 10.037 -2.291 1.00 45.72 209 GLY A CA 1
ATOM 1577 C C . GLY A 1 209 ? 14.440 8.526 -2.241 1.00 45.72 209 GLY A C 1
ATOM 1578 O O . GLY A 1 209 ? 14.154 7.907 -3.260 1.00 45.72 209 GLY A O 1
ATOM 1579 N N . ASP A 1 210 ? 14.575 7.964 -1.038 1.00 51.31 210 ASP A N 1
ATOM 1580 C CA . ASP A 1 210 ? 14.295 6.576 -0.632 1.00 51.31 210 ASP A CA 1
ATOM 1581 C C . ASP A 1 210 ? 15.224 5.458 -1.185 1.00 51.31 210 ASP A C 1
ATOM 1583 O O . ASP A 1 210 ? 14.966 4.265 -1.010 1.00 51.31 210 ASP A O 1
ATOM 1587 N N . GLY A 1 211 ? 16.366 5.786 -1.787 1.00 46.62 211 GLY A N 1
ATOM 1588 C CA . GLY A 1 211 ? 17.370 4.826 -2.277 1.00 46.62 211 GLY A CA 1
ATOM 1589 C C . GLY A 1 211 ? 18.088 3.963 -1.219 1.00 46.62 211 GLY A C 1
ATOM 1590 O O . GLY A 1 211 ? 18.775 3.024 -1.601 1.00 46.62 211 GLY A O 1
ATOM 1591 N N . VAL A 1 212 ? 17.945 4.227 0.089 1.00 53.19 212 VAL A N 1
ATOM 1592 C CA . VAL A 1 212 ? 18.423 3.313 1.167 1.00 53.19 212 VAL A CA 1
ATOM 1593 C C . VAL A 1 212 ? 17.296 2.466 1.763 1.00 53.19 212 VAL A C 1
ATOM 1595 O O . VAL A 1 212 ? 17.557 1.451 2.399 1.00 53.19 212 VAL A O 1
ATOM 1598 N N . GLN A 1 213 ? 16.050 2.845 1.489 1.00 61.56 213 GLN A N 1
ATOM 1599 C CA . GLN A 1 213 ? 14.839 2.154 1.934 1.00 61.56 213 GLN A CA 1
ATOM 1600 C C . GLN A 1 213 ? 14.382 1.063 0.962 1.00 61.56 213 GLN A C 1
ATOM 1602 O O . GLN A 1 213 ? 13.606 0.176 1.316 1.00 61.56 213 GLN A O 1
ATOM 1607 N N . SER A 1 214 ? 14.832 1.155 -0.288 1.00 72.31 214 SER A N 1
ATOM 1608 C CA . SER A 1 214 ? 14.435 0.240 -1.350 1.00 72.31 214 SER A CA 1
ATOM 1609 C C . SER A 1 214 ? 15.175 -1.090 -1.211 1.00 72.31 214 SER A C 1
ATOM 1611 O O . SER A 1 214 ? 16.404 -1.118 -1.151 1.00 72.31 214 SER A O 1
ATOM 1613 N N . LEU A 1 215 ? 14.428 -2.193 -1.195 1.00 82.50 215 LEU A N 1
ATOM 1614 C CA . LEU A 1 215 ? 15.007 -3.528 -1.308 1.00 82.50 215 LEU A CA 1
ATOM 1615 C C . LEU A 1 215 ? 15.509 -3.757 -2.734 1.00 82.50 215 LEU A C 1
ATOM 1617 O O . LEU A 1 215 ? 14.844 -3.386 -3.705 1.00 82.50 215 LEU A O 1
ATOM 1621 N N . PHE A 1 216 ? 16.657 -4.416 -2.857 1.00 85.44 216 PHE A N 1
ATOM 1622 C CA . PHE A 1 216 ? 17.087 -4.967 -4.138 1.00 85.44 216 PHE A CA 1
ATOM 1623 C C . PHE A 1 216 ? 16.200 -6.161 -4.538 1.00 85.44 216 PHE A C 1
ATOM 1625 O O . PHE A 1 216 ? 15.556 -6.766 -3.673 1.00 85.44 216 PHE A O 1
ATOM 1632 N N . PRO A 1 217 ? 16.139 -6.520 -5.834 1.00 87.88 217 PRO A N 1
ATOM 1633 C CA . PRO A 1 217 ? 15.251 -7.582 -6.311 1.00 87.88 217 PRO A CA 1
ATOM 1634 C C . PRO A 1 217 ? 15.446 -8.933 -5.609 1.00 87.88 217 PRO A C 1
ATOM 1636 O O . PRO A 1 217 ? 14.467 -9.593 -5.268 1.00 87.88 217 PRO A O 1
ATOM 1639 N N . ASP A 1 218 ? 16.692 -9.321 -5.339 1.00 86.44 218 ASP A N 1
ATOM 1640 C CA . ASP A 1 218 ? 17.046 -10.540 -4.606 1.00 86.44 218 ASP A CA 1
ATOM 1641 C C . ASP A 1 218 ? 16.582 -10.493 -3.141 1.00 86.44 218 ASP A C 1
ATOM 1643 O O . ASP A 1 218 ? 16.036 -11.463 -2.615 1.00 86.44 218 ASP A O 1
ATOM 1647 N N . GLN A 1 219 ? 16.734 -9.345 -2.482 1.00 90.00 219 GLN A N 1
ATOM 1648 C CA . GLN A 1 219 ? 16.262 -9.135 -1.112 1.00 90.00 219 GLN A CA 1
ATOM 1649 C C . GLN A 1 219 ? 14.735 -9.192 -1.022 1.00 90.00 219 GLN A C 1
ATOM 1651 O O . GLN A 1 219 ? 14.199 -9.806 -0.100 1.00 90.00 219 GLN A O 1
ATOM 1656 N N . PHE A 1 220 ? 14.035 -8.586 -1.985 1.00 92.06 220 PHE A N 1
ATOM 1657 C CA . PHE A 1 220 ? 12.579 -8.661 -2.076 1.00 92.06 220 PHE A CA 1
ATOM 1658 C C . PHE A 1 220 ? 12.117 -10.106 -2.301 1.00 92.06 220 PHE A C 1
ATOM 1660 O O . PHE A 1 220 ? 11.252 -10.589 -1.576 1.00 92.06 220 PHE A O 1
ATOM 1667 N N . ALA A 1 221 ? 12.740 -10.838 -3.227 1.00 92.94 221 ALA A N 1
ATOM 1668 C CA . ALA A 1 221 ? 12.415 -12.242 -3.472 1.00 92.94 221 ALA A CA 1
ATOM 1669 C C . ALA A 1 221 ? 12.615 -13.121 -2.226 1.00 92.94 221 ALA A C 1
ATOM 1671 O O . ALA A 1 221 ? 11.730 -13.904 -1.876 1.00 92.94 221 ALA A O 1
ATOM 1672 N N . ASN A 1 222 ? 13.733 -12.953 -1.512 1.00 93.44 222 ASN A N 1
ATOM 1673 C CA . ASN A 1 222 ? 13.996 -13.669 -0.261 1.00 93.44 222 ASN A CA 1
ATOM 1674 C C . ASN A 1 222 ? 12.950 -13.347 0.816 1.00 93.44 222 ASN A C 1
ATOM 1676 O O . ASN A 1 222 ? 12.432 -14.260 1.459 1.00 93.44 222 ASN A O 1
ATOM 1680 N N . LEU A 1 223 ? 12.571 -12.072 0.961 1.00 93.75 223 LEU A N 1
ATOM 1681 C CA . LEU A 1 223 ? 11.500 -11.665 1.872 1.00 93.75 223 LEU A CA 1
ATOM 1682 C C . LEU A 1 223 ? 10.184 -12.384 1.546 1.00 93.75 223 LEU A C 1
ATOM 1684 O O . LEU A 1 223 ? 9.525 -12.884 2.454 1.00 93.75 223 LEU A O 1
ATOM 1688 N N . LEU A 1 224 ? 9.795 -12.471 0.271 1.00 95.44 224 LEU A N 1
ATOM 1689 C CA . LEU A 1 224 ? 8.543 -13.126 -0.124 1.00 95.44 224 LEU A CA 1
ATOM 1690 C C . LEU A 1 224 ? 8.577 -14.643 0.127 1.00 95.44 224 LEU A C 1
ATOM 1692 O O . LEU A 1 224 ? 7.558 -15.212 0.525 1.00 95.44 224 LEU A O 1
ATOM 1696 N N . GLN A 1 225 ? 9.735 -15.291 -0.020 1.00 95.00 225 GLN A N 1
ATOM 1697 C CA . GLN A 1 225 ? 9.904 -16.696 0.372 1.00 95.00 225 GLN A CA 1
ATOM 1698 C C . GLN A 1 225 ? 9.782 -16.898 1.886 1.00 95.00 225 GLN A C 1
ATOM 1700 O O . GLN A 1 225 ? 9.219 -17.895 2.341 1.00 95.00 225 GLN A O 1
ATOM 1705 N N . ASP A 1 226 ? 10.293 -15.968 2.689 1.00 95.31 226 ASP A N 1
ATOM 1706 C CA . ASP A 1 226 ? 10.156 -16.043 4.143 1.00 95.31 226 ASP A CA 1
ATOM 1707 C C . ASP A 1 226 ? 8.718 -15.767 4.590 1.00 95.31 226 ASP A C 1
ATOM 1709 O O . ASP A 1 226 ? 8.193 -16.483 5.446 1.00 95.31 226 ASP A O 1
ATOM 1713 N N . LEU A 1 227 ? 8.027 -14.819 3.950 1.00 95.44 227 LEU A N 1
ATOM 1714 C CA . LEU A 1 227 ? 6.599 -14.581 4.174 1.00 95.44 227 LEU A CA 1
ATOM 1715 C C . LEU A 1 227 ? 5.753 -15.822 3.866 1.00 95.44 227 LEU A C 1
ATOM 1717 O O . LEU A 1 227 ? 4.819 -16.111 4.610 1.00 95.44 227 LEU A O 1
ATOM 1721 N N . GLU A 1 228 ? 6.089 -16.593 2.829 1.00 96.00 228 GLU A N 1
ATOM 1722 C CA . GLU A 1 228 ? 5.397 -17.848 2.505 1.00 96.00 228 GLU A CA 1
ATOM 1723 C C . GLU A 1 228 ? 5.521 -18.891 3.622 1.00 96.00 228 GLU A C 1
ATOM 1725 O O . GLU A 1 228 ? 4.534 -19.536 3.979 1.00 96.00 228 GLU A O 1
ATOM 1730 N N . LYS A 1 229 ? 6.699 -19.001 4.244 1.00 95.62 229 LYS A N 1
ATOM 1731 C CA . LYS A 1 229 ? 6.929 -19.907 5.383 1.00 95.62 229 LYS A CA 1
ATOM 1732 C C . LYS A 1 229 ? 6.210 -19.434 6.650 1.00 95.62 229 LYS A C 1
ATOM 1734 O O . LYS A 1 229 ? 5.766 -20.260 7.446 1.00 95.62 229 LYS A O 1
ATOM 1739 N N . LEU A 1 230 ? 6.113 -18.119 6.855 1.00 95.88 230 LEU A N 1
ATOM 1740 C CA . LEU A 1 230 ? 5.545 -17.518 8.066 1.00 95.88 230 LEU A CA 1
ATOM 1741 C C . LEU A 1 230 ? 4.019 -17.380 8.023 1.00 95.88 230 LEU A C 1
ATOM 1743 O O . LEU A 1 230 ? 3.376 -17.483 9.068 1.00 95.88 230 LEU A O 1
ATOM 1747 N N . ALA A 1 231 ? 3.421 -17.169 6.847 1.00 96.00 231 ALA A N 1
ATOM 1748 C CA . ALA A 1 231 ? 1.988 -16.904 6.707 1.00 96.00 231 ALA A CA 1
ATOM 1749 C C . ALA A 1 231 ? 1.087 -17.951 7.405 1.00 96.00 231 ALA A C 1
ATOM 1751 O O . ALA A 1 231 ? 0.180 -17.537 8.136 1.00 96.00 231 ALA A O 1
ATOM 1752 N N . PRO A 1 232 ? 1.344 -19.275 7.304 1.00 96.19 232 PRO A N 1
ATOM 1753 C CA . PRO A 1 232 ? 0.524 -20.282 7.983 1.00 96.19 232 PRO A CA 1
ATOM 1754 C C . PRO A 1 232 ? 0.527 -20.166 9.511 1.00 96.19 232 PRO A C 1
ATOM 1756 O O . PRO A 1 232 ? -0.474 -20.492 10.148 1.00 96.19 232 PRO A O 1
ATOM 1759 N N . ILE A 1 233 ? 1.617 -19.665 10.108 1.00 95.62 233 ILE A N 1
ATOM 1760 C CA . ILE A 1 233 ? 1.763 -19.508 11.567 1.00 95.62 233 ILE A CA 1
ATOM 1761 C C . ILE A 1 233 ? 0.750 -18.490 12.107 1.00 95.62 233 ILE A C 1
ATOM 1763 O O . ILE A 1 233 ? 0.265 -18.626 13.228 1.00 95.62 233 ILE A O 1
ATOM 1767 N N . VAL A 1 234 ? 0.388 -17.497 11.291 1.00 89.94 234 VAL A N 1
ATOM 1768 C CA . VAL A 1 234 ? -0.577 -16.439 11.630 1.00 89.94 234 VAL A CA 1
ATOM 1769 C C . VAL A 1 234 ? -1.948 -16.652 10.976 1.00 89.94 234 VAL A C 1
ATOM 1771 O O . VAL A 1 234 ? -2.750 -15.724 10.888 1.00 89.94 234 VAL A O 1
ATOM 1774 N N . GLY A 1 235 ? -2.239 -17.869 10.500 1.00 92.44 235 GLY A N 1
ATOM 1775 C CA . GLY A 1 235 ? -3.531 -18.214 9.895 1.00 92.44 235 GLY A CA 1
ATOM 1776 C C . GLY A 1 235 ? -3.769 -17.611 8.505 1.00 92.44 235 GLY A C 1
ATOM 1777 O O . GLY A 1 235 ? -4.917 -17.521 8.064 1.00 92.44 235 GLY A O 1
ATOM 1778 N N . LYS A 1 236 ? -2.701 -17.195 7.818 1.00 95.31 236 LYS A N 1
ATOM 1779 C CA . LYS A 1 236 ? -2.716 -16.689 6.439 1.00 95.31 236 LYS A CA 1
ATOM 1780 C C . LYS A 1 236 ? -2.093 -17.712 5.483 1.00 95.31 236 LYS A C 1
ATOM 1782 O O . LYS A 1 236 ? -1.519 -18.716 5.893 1.00 95.31 236 LYS A O 1
ATOM 1787 N N . THR A 1 237 ? -2.206 -17.454 4.189 1.00 97.00 237 THR A N 1
ATOM 1788 C CA . THR A 1 237 ? -1.599 -18.255 3.111 1.00 97.00 237 THR A CA 1
ATOM 1789 C C . THR A 1 237 ? -0.879 -17.336 2.133 1.00 97.00 237 THR A C 1
ATOM 1791 O O . THR A 1 237 ? -1.333 -16.213 1.941 1.00 97.00 237 THR A O 1
ATOM 1794 N N . PHE A 1 238 ? 0.199 -17.787 1.490 1.00 96.44 238 PHE A N 1
ATOM 1795 C CA . PHE A 1 238 ? 0.891 -16.991 0.469 1.00 96.44 238 PHE A CA 1
ATOM 1796 C C . PHE A 1 238 ? 1.490 -17.884 -0.625 1.00 96.44 238 PHE A C 1
ATOM 1798 O O . PHE A 1 238 ? 2.702 -18.042 -0.748 1.00 96.44 238 PHE A O 1
ATOM 1805 N N . ASN A 1 239 ? 0.602 -18.477 -1.423 1.00 92.75 239 ASN A N 1
ATOM 1806 C CA . ASN A 1 239 ? 0.928 -19.544 -2.375 1.00 92.75 239 ASN A CA 1
ATOM 1807 C C . ASN A 1 239 ? 1.081 -19.032 -3.816 1.00 92.75 239 ASN A C 1
ATOM 1809 O O . ASN A 1 239 ? 0.915 -19.795 -4.769 1.00 92.75 239 ASN A O 1
ATOM 1813 N N . THR A 1 240 ? 1.342 -17.736 -3.995 1.00 94.31 240 THR A N 1
ATOM 1814 C CA . THR A 1 240 ? 1.613 -17.171 -5.318 1.00 94.31 240 THR A CA 1
ATOM 1815 C C . THR A 1 240 ? 2.829 -17.857 -5.934 1.00 94.31 240 THR A C 1
ATOM 1817 O O . THR A 1 240 ? 3.763 -18.230 -5.223 1.00 94.31 240 THR A O 1
ATOM 1820 N N . ALA A 1 241 ? 2.820 -18.053 -7.254 1.00 94.62 241 ALA A N 1
ATOM 1821 C CA . ALA A 1 241 ? 3.963 -18.629 -7.955 1.00 94.62 241 ALA A CA 1
ATOM 1822 C C . ALA A 1 241 ? 5.171 -17.685 -7.855 1.00 94.62 241 ALA A C 1
ATOM 1824 O O . ALA A 1 241 ? 5.030 -16.487 -8.102 1.00 94.62 241 ALA A O 1
ATOM 1825 N N . LYS A 1 242 ? 6.345 -18.226 -7.507 1.00 94.75 242 LYS A N 1
ATOM 1826 C CA . LYS A 1 242 ? 7.585 -17.458 -7.313 1.00 94.75 242 LYS A CA 1
ATOM 1827 C C . LYS A 1 242 ? 8.749 -18.150 -8.012 1.00 94.75 242 LYS A C 1
ATOM 1829 O O . LYS A 1 242 ? 8.834 -19.377 -8.020 1.00 94.75 242 LYS A O 1
ATOM 1834 N N . GLN A 1 243 ? 9.646 -17.361 -8.584 1.00 96.25 243 GLN A N 1
ATOM 1835 C CA . GLN A 1 243 ? 10.948 -17.821 -9.050 1.00 96.25 243 GLN A CA 1
ATOM 1836 C C . GLN A 1 243 ? 11.892 -18.039 -7.854 1.00 96.25 243 GLN A C 1
ATOM 1838 O O . GLN A 1 243 ? 11.728 -17.395 -6.812 1.00 96.25 243 GLN A O 1
ATOM 1843 N N . PRO A 1 244 ? 12.886 -18.934 -7.978 1.00 88.56 244 PRO A N 1
ATOM 1844 C CA . PRO A 1 244 ? 13.893 -19.125 -6.941 1.00 88.56 244 PRO A CA 1
ATOM 1845 C C . PRO A 1 244 ? 14.816 -17.895 -6.845 1.00 88.56 244 PRO A C 1
ATOM 1847 O O . PRO A 1 244 ? 14.882 -17.084 -7.770 1.00 88.56 244 PRO A O 1
ATOM 1850 N N . ALA A 1 245 ? 15.524 -17.732 -5.724 1.00 79.19 245 ALA A N 1
ATOM 1851 C CA . ALA A 1 245 ? 16.281 -16.508 -5.434 1.00 79.19 245 ALA A CA 1
ATOM 1852 C C . ALA A 1 245 ? 17.395 -16.231 -6.465 1.00 79.19 245 ALA A C 1
ATOM 1854 O O . ALA A 1 245 ? 17.697 -15.079 -6.762 1.00 79.19 245 ALA A O 1
ATOM 1855 N N . GLU A 1 246 ? 17.950 -17.279 -7.074 1.00 84.75 246 GLU A N 1
ATOM 1856 C CA . GLU A 1 246 ? 19.008 -17.221 -8.087 1.00 84.75 246 GLU A CA 1
ATOM 1857 C C . GLU A 1 246 ? 18.540 -16.634 -9.427 1.00 84.75 246 GLU A C 1
ATOM 1859 O O . GLU A 1 246 ? 19.369 -16.279 -10.262 1.00 84.75 246 GLU A O 1
ATOM 1864 N N . PHE A 1 247 ? 17.224 -16.532 -9.649 1.00 91.38 247 PHE A N 1
ATOM 1865 C CA . PHE A 1 247 ? 16.658 -15.849 -10.814 1.00 91.38 247 PHE A CA 1
ATOM 1866 C C . PHE A 1 247 ? 16.894 -14.333 -10.761 1.00 91.38 247 PHE A C 1
ATOM 1868 O O . PHE A 1 247 ? 16.950 -13.675 -11.800 1.00 91.38 247 PHE A O 1
ATOM 1875 N N . PHE A 1 248 ? 17.008 -13.770 -9.558 1.00 89.94 248 PHE A N 1
ATOM 1876 C CA . PHE A 1 248 ? 17.045 -12.329 -9.357 1.00 89.94 248 PHE A CA 1
ATOM 1877 C C . PHE A 1 248 ? 18.478 -11.804 -9.451 1.00 89.94 248 PHE A C 1
ATOM 1879 O O . PHE A 1 248 ? 19.407 -12.441 -8.948 1.00 89.94 248 PHE A O 1
ATOM 1886 N N . PRO A 1 249 ? 18.684 -10.631 -10.078 1.00 80.25 249 PRO A N 1
ATOM 1887 C CA . PRO A 1 249 ? 20.008 -10.041 -10.168 1.00 80.25 249 PRO A CA 1
ATOM 1888 C C . PRO A 1 249 ? 20.527 -9.744 -8.760 1.00 80.25 249 PRO A C 1
ATOM 1890 O O . PRO A 1 249 ? 19.959 -8.929 -8.031 1.00 80.25 249 PRO A O 1
ATOM 1893 N N . ALA A 1 250 ? 21.618 -10.412 -8.387 1.00 71.81 250 ALA A N 1
ATOM 1894 C CA . ALA A 1 250 ? 22.324 -10.118 -7.153 1.00 71.81 250 ALA A CA 1
ATOM 1895 C C . ALA A 1 250 ? 22.920 -8.709 -7.221 1.00 71.81 250 ALA A C 1
ATOM 1897 O O . ALA A 1 250 ? 23.338 -8.236 -8.285 1.00 71.81 250 ALA A O 1
ATOM 1898 N N . ARG A 1 251 ? 23.022 -8.052 -6.066 1.00 64.88 251 ARG A N 1
ATOM 1899 C CA . ARG A 1 251 ? 23.743 -6.784 -5.957 1.00 64.88 251 ARG A CA 1
ATOM 1900 C C . ARG A 1 251 ? 25.182 -6.977 -6.449 1.00 64.88 251 ARG A C 1
ATOM 1902 O O . ARG A 1 251 ? 25.979 -7.652 -5.799 1.00 64.88 251 ARG A O 1
ATOM 1909 N N . VAL A 1 252 ? 25.535 -6.364 -7.579 1.00 48.72 252 VAL A N 1
ATOM 1910 C CA . VAL A 1 252 ? 26.945 -6.194 -7.948 1.00 48.72 252 VAL A CA 1
ATOM 1911 C C . VAL A 1 252 ? 27.529 -5.243 -6.906 1.00 48.72 252 VAL A C 1
ATOM 1913 O O . VAL A 1 252 ? 27.044 -4.122 -6.757 1.00 48.72 252 VAL A O 1
ATOM 1916 N N . GLY A 1 253 ? 28.470 -5.748 -6.107 1.00 45.69 253 GLY A N 1
ATOM 1917 C CA . GLY A 1 253 ? 29.031 -5.040 -4.960 1.00 45.69 253 GLY A CA 1
ATOM 1918 C C . GLY A 1 253 ? 29.493 -3.626 -5.314 1.00 45.69 253 GLY A C 1
ATOM 1919 O O . GLY A 1 253 ? 30.117 -3.415 -6.354 1.00 45.69 253 GLY A O 1
ATOM 1920 N N . VAL A 1 254 ? 29.166 -2.681 -4.431 1.00 35.91 254 VAL A N 1
ATOM 1921 C CA . VAL A 1 254 ? 29.822 -1.370 -4.347 1.00 35.91 254 VAL A CA 1
ATOM 1922 C C . VAL A 1 254 ? 30.943 -1.488 -3.330 1.00 35.91 254 VAL A C 1
ATOM 1924 O O . VAL A 1 254 ? 30.666 -2.086 -2.263 1.00 35.91 254 VAL A O 1
#

Foldseek 3Di:
DQVVLVPDPPDPDGDDPDDPPQVFFCVNVVAADWDADLRDTFRDQADADEDEDAAQDDLVRLLVRLQLCQQLQHAEYEHEQADDDPDDPADGHVHLVSLQSNLVSCVVSVHAYEYEDDDLVCPVSNVVRHRYYDHDPVCPVVVRNVVSVVCCCVVVVPPQDAAEFEADDDPDDQKPGHGDPVVQVVSVNTGSHGYHYDPQPIDDDDPRPSPVSHDASLRSSVVLVVCQVCSVVVSHHHPGNHDDSVVGDDPPDD

Radius of gyration: 20.23 Å; chains: 1; bounding box: 54×47×55 Å

InterPro domains:
  IPR006218 DAHP synthetase I/KDSA [PF00793] (34-151)
  IPR013785 Aldolase-type TIM barrel [G3DSA:3.20.20.70] (28-149)
  IPR013785 Aldolase-type TIM barrel [G3DSA:3.20.20.70] (150-232)
  IPR052899 Class-I DAHP synthase [PTHR43018] (3-150)

Sequence (254 aa):
MAEHLRQMKGVENVVKISKSYKLASRDFHPEDTVISIKGVDIGGKELVVMGGPCAVESAAQIDEIAGLVKAAGGQVLRGGAFKPRTGPYSFQGTGVEGLIMMAEAGKKHDLLTITEVMTPEYVDICAEYADILQVGTRNMQNFDLLRKLAEYILAGGNPNVMLCERGIRTFESYTRNTLDLSAIPVLQSLSHLPVISDPSHDPDNSMTGDGVQSLFPDQFANLLQDLEKLAPIVGKTFNTAKQPAEFFPARVGV

pLDDT: mean 85.71, std 15.11, range [32.28, 98.62]

Organism: NCBI:txid1284355